Protein AF-A0A257Y7R6-F1 (afdb_monomer_lite)

Secondary structure (DSSP, 8-state):
--PPPP--------PPPHHHHHHHHHHHHHHHHHHHHHHHHHHHHHHHHHHHHHHHHHHHHHHHHHHHHSS--SSGGGGT---BTTEEEEEEEETTTEEEEEEEETTEEEEEETT-SSPEES-TTS-STT---PPP-----------SSS-B--TTSSS--B-EEEES-EEEES-STTS-EEEESSSEEEE-S---TTTTSS-------PPTT-SS-----

Sequence (221 aa):
MYRVRNINNLRTSKAFTVVELIIVVVVIAILAALVTVAYQGITEDTRDTSAKSTAEQISKKLEVYMTQNAGLPDDLSEVGFTDNGDTTYYYEKAGASYFCASVTVGDSSYHVTYDESQAQSGTCDGSGGGGGATLPPLVGEWLFNEGTGTTAADSSGNGYALSRIGGSNAVWVATGHSGAGFKPTASWYFERASFGGDILKTWTVTLWFKREGATTAQWSE

pLDDT: mean 81.75, std 12.41, range [43.22, 96.31]

Radius of gyration: 32.98 Å; chains: 1; bounding box: 49×34×136 Å

Foldseek 3Di:
DDDDDDDDDDPPDPDDDPVNVVVVVVVVVVVVVVCVVVVVVVVVVVQQVVQFVVQLVLLVLQLVVCQVPVFGDPDSVVSPDDDDPQKDKDKDDFFGQWIKIWMHGNLWIWIDTSPDPGIDTDAQVLPNPPGHNDGDPDLFDFQQAPQDDAKTDTRRPLRPIFDGKDDPDKHKACDDSNRIHIDGPGDIDTDDPDSDPPVVPDDDDDDWDDDPPPPDPDTPD

Structure (mmCIF, N/CA/C/O backbone):
data_AF-A0A257Y7R6-F1
#
_entry.id   AF-A0A257Y7R6-F1
#
loop_
_atom_site.group_PDB
_atom_site.id
_atom_site.type_symbol
_atom_site.label_atom_id
_atom_site.label_alt_id
_atom_site.label_comp_id
_atom_site.label_asym_id
_atom_site.label_entity_id
_atom_site.label_seq_id
_atom_site.pdbx_PDB_ins_code
_atom_site.Cartn_x
_atom_site.Cartn_y
_atom_site.Cartn_z
_atom_site.occupancy
_atom_site.B_iso_or_equiv
_atom_site.auth_seq_id
_atom_site.auth_comp_id
_atom_site.auth_asym_id
_atom_site.auth_atom_id
_atom_site.pdbx_PDB_model_num
ATOM 1 N N . MET A 1 1 ? -17.171 -11.243 105.618 1.00 44.38 1 MET A N 1
ATOM 2 C CA . MET A 1 1 ? -16.403 -11.677 104.430 1.00 44.38 1 MET A CA 1
ATOM 3 C C . MET A 1 1 ? -17.233 -11.324 103.196 1.00 44.38 1 MET A C 1
ATOM 5 O O . MET A 1 1 ? -18.238 -11.977 102.963 1.00 44.38 1 MET A O 1
ATOM 9 N N . TYR A 1 2 ? -16.915 -10.231 102.492 1.00 46.09 2 TYR A N 1
ATOM 10 C CA . TYR A 1 2 ? -17.672 -9.757 101.319 1.00 46.09 2 TYR A CA 1
ATOM 11 C C . TYR A 1 2 ? -16.819 -9.963 100.061 1.00 46.09 2 TYR A C 1
ATOM 13 O O . TYR A 1 2 ? -15.644 -9.602 100.041 1.00 46.09 2 TYR A O 1
ATOM 21 N N . ARG A 1 3 ? -17.384 -10.616 99.042 1.00 59.34 3 ARG A N 1
ATOM 22 C CA . ARG A 1 3 ? -16.680 -11.051 97.826 1.00 59.34 3 ARG A CA 1
ATOM 23 C C . ARG A 1 3 ? -16.724 -9.937 96.776 1.00 59.34 3 ARG A C 1
ATOM 25 O O . ARG A 1 3 ? -17.801 -9.597 96.296 1.00 59.34 3 ARG A O 1
ATOM 32 N N . VAL A 1 4 ? -15.564 -9.400 96.406 1.00 63.84 4 VAL A N 1
ATOM 33 C CA . VAL A 1 4 ? -15.413 -8.432 95.306 1.00 63.84 4 VAL A CA 1
ATOM 34 C C . VAL A 1 4 ? -15.612 -9.159 93.968 1.00 63.84 4 VAL A C 1
ATOM 36 O O . VAL A 1 4 ? -14.984 -10.190 93.725 1.00 63.84 4 VAL A O 1
ATOM 39 N N . ARG A 1 5 ? -16.498 -8.649 93.102 1.00 63.78 5 ARG A N 1
ATOM 40 C CA . ARG A 1 5 ? -16.642 -9.098 91.706 1.00 63.78 5 ARG A CA 1
ATOM 41 C C . ARG A 1 5 ? -15.931 -8.107 90.784 1.00 63.78 5 ARG A C 1
ATOM 43 O O . ARG A 1 5 ? -16.241 -6.922 90.796 1.00 63.78 5 ARG A O 1
ATOM 50 N N . ASN A 1 6 ? -14.987 -8.626 90.006 1.00 62.56 6 ASN A N 1
ATOM 51 C CA . ASN A 1 6 ? -14.217 -7.909 88.994 1.00 62.56 6 ASN A CA 1
ATOM 52 C C . ASN A 1 6 ? -15.099 -7.663 87.754 1.00 62.56 6 ASN A C 1
ATOM 54 O O . ASN A 1 6 ? -15.733 -8.605 87.274 1.00 62.56 6 ASN A O 1
ATOM 58 N N . ILE A 1 7 ? -15.165 -6.429 87.245 1.00 65.25 7 ILE A N 1
ATOM 59 C CA . ILE A 1 7 ? -15.962 -6.087 86.056 1.00 65.25 7 ILE A CA 1
ATOM 60 C C . ILE A 1 7 ? -15.015 -6.051 84.853 1.00 65.25 7 ILE A C 1
ATOM 62 O O . ILE A 1 7 ? -14.217 -5.130 84.702 1.00 65.25 7 ILE A O 1
ATOM 66 N N . ASN A 1 8 ? -15.074 -7.083 84.010 1.00 63.34 8 ASN A N 1
ATOM 67 C CA . ASN A 1 8 ? -14.269 -7.172 82.795 1.00 63.34 8 ASN A CA 1
ATOM 68 C C . ASN A 1 8 ? -14.802 -6.226 81.702 1.00 63.34 8 ASN A C 1
ATOM 70 O O . ASN A 1 8 ? -15.955 -6.328 81.295 1.00 63.34 8 ASN A O 1
ATOM 74 N N . ASN A 1 9 ? -13.914 -5.348 81.232 1.00 65.38 9 ASN A N 1
ATOM 75 C CA . ASN A 1 9 ? -13.784 -4.753 79.894 1.00 65.38 9 ASN A CA 1
ATOM 76 C C . ASN A 1 9 ? -15.024 -4.804 78.962 1.00 65.38 9 ASN A C 1
ATOM 78 O O . ASN A 1 9 ? -15.277 -5.805 78.286 1.00 65.38 9 ASN A O 1
ATOM 82 N N . LEU A 1 10 ? -15.747 -3.684 78.851 1.00 61.91 10 LEU A N 1
ATOM 83 C CA . LEU A 1 10 ? -16.817 -3.488 77.868 1.00 61.91 10 LEU A CA 1
ATOM 84 C C . LEU A 1 10 ? -16.209 -3.298 76.469 1.00 61.91 10 LEU A C 1
ATOM 86 O O . LEU A 1 10 ? -15.811 -2.197 76.091 1.00 61.91 10 LEU A O 1
ATOM 90 N N . ARG A 1 11 ? -16.131 -4.371 75.675 1.00 65.69 11 ARG A N 1
ATOM 91 C CA . ARG A 1 11 ? -15.821 -4.264 74.242 1.00 65.69 11 ARG A CA 1
ATOM 92 C C . ARG A 1 11 ? -16.974 -3.554 73.527 1.00 65.69 11 ARG A C 1
ATOM 94 O O . ARG A 1 11 ? -18.036 -4.141 73.336 1.00 65.69 11 ARG A O 1
ATOM 101 N N . THR A 1 12 ? -16.749 -2.312 73.100 1.00 64.88 12 THR A N 1
ATOM 102 C CA . THR A 1 12 ? -17.640 -1.603 72.172 1.00 64.88 12 THR A CA 1
ATOM 103 C C . THR A 1 12 ? -17.521 -2.236 70.786 1.00 64.88 12 THR A C 1
ATOM 105 O O . THR A 1 12 ? -16.588 -1.985 70.027 1.00 64.88 12 THR A O 1
ATOM 108 N N . SER A 1 13 ? -18.431 -3.157 70.481 1.00 66.06 13 SER A N 1
ATOM 109 C CA . SER A 1 13 ? -18.571 -3.692 69.129 1.00 66.06 13 SER A CA 1
ATOM 110 C C . SER A 1 13 ? -19.493 -2.741 68.379 1.00 66.06 13 SER A C 1
ATOM 112 O O . SER A 1 13 ? -20.695 -2.719 68.634 1.00 66.06 13 SER A O 1
ATOM 114 N N . LYS A 1 14 ? -18.927 -1.906 67.501 1.00 73.00 14 LYS A N 1
ATOM 115 C CA . LYS A 1 14 ? -19.718 -1.088 66.577 1.00 73.00 14 LYS A CA 1
ATOM 116 C C . LYS A 1 14 ? -20.426 -2.041 65.612 1.00 73.00 14 LYS A C 1
ATOM 118 O O . LYS A 1 14 ? -19.783 -2.640 64.756 1.00 73.00 14 LYS A O 1
ATOM 123 N N . ALA A 1 15 ? -21.725 -2.237 65.807 1.00 71.31 15 ALA A N 1
ATOM 124 C CA . ALA A 1 15 ? -22.562 -2.955 64.859 1.00 71.31 15 ALA A CA 1
ATOM 125 C C . ALA A 1 15 ? -22.824 -2.038 63.657 1.00 71.31 15 ALA A C 1
ATOM 127 O O . ALA A 1 15 ? -23.288 -0.913 63.841 1.00 71.31 15 ALA A O 1
ATOM 128 N N . PHE A 1 16 ? -22.499 -2.503 62.449 1.00 75.81 16 PHE A N 1
ATOM 129 C CA . PHE A 1 16 ? -22.856 -1.806 61.214 1.00 75.81 16 PHE A CA 1
ATOM 130 C C . PHE A 1 16 ? -24.376 -1.763 61.083 1.00 75.81 16 PHE A C 1
ATOM 132 O O . PHE A 1 16 ? -25.054 -2.777 61.276 1.00 75.81 16 PHE A O 1
ATOM 139 N N . THR A 1 17 ? -24.921 -0.587 60.778 1.00 89.94 17 THR A N 1
ATOM 140 C CA . THR A 1 17 ? -26.360 -0.461 60.563 1.00 89.94 17 THR A CA 1
ATOM 141 C C . THR A 1 17 ? -26.744 -1.129 59.245 1.00 89.94 17 THR A C 1
ATOM 143 O O . THR A 1 17 ? -26.006 -1.087 58.262 1.00 89.94 17 THR A O 1
ATOM 146 N N . VAL A 1 18 ? -27.934 -1.734 59.198 1.00 90.81 18 VAL A N 1
ATOM 147 C CA . VAL A 1 18 ? -28.486 -2.281 57.944 1.00 90.81 18 VAL A CA 1
ATOM 148 C C . VAL A 1 18 ? -28.557 -1.187 56.870 1.00 90.81 18 VAL A C 1
ATOM 150 O O . VAL A 1 18 ? -28.330 -1.456 55.697 1.00 90.81 18 VAL A O 1
ATOM 153 N N . VAL A 1 19 ? -28.796 0.061 57.281 1.00 92.31 19 VAL A N 1
ATOM 154 C CA . VAL A 1 19 ? -28.837 1.226 56.391 1.00 92.31 19 VAL A CA 1
ATOM 155 C C . VAL A 1 19 ? -27.472 1.513 55.757 1.00 92.31 19 VAL A C 1
ATOM 157 O O . VAL A 1 19 ? -27.416 1.753 54.554 1.00 92.31 19 VAL A O 1
ATOM 160 N N . GLU A 1 20 ? -26.371 1.432 56.512 1.00 91.06 20 GLU A N 1
ATOM 161 C CA . GLU A 1 20 ? -25.017 1.569 55.951 1.00 91.06 20 GLU A CA 1
ATOM 162 C C . GLU A 1 20 ? -24.701 0.474 54.939 1.00 91.06 20 GLU A C 1
ATOM 164 O O . GLU A 1 20 ? -24.116 0.754 53.897 1.00 91.06 20 GLU A O 1
ATOM 169 N N . LEU A 1 21 ? -25.116 -0.766 55.196 1.00 90.06 21 LEU A N 1
ATOM 170 C CA . LEU A 1 21 ? -24.887 -1.842 54.236 1.00 90.06 21 LEU A CA 1
ATOM 171 C C . LEU A 1 21 ? -25.725 -1.641 52.963 1.00 90.06 21 LEU A C 1
ATOM 173 O O . LEU A 1 21 ? -25.223 -1.829 51.856 1.00 90.06 21 LEU A O 1
ATOM 177 N N . ILE A 1 22 ? -26.985 -1.221 53.113 1.00 93.62 22 ILE A N 1
ATOM 178 C CA . ILE A 1 22 ? -27.895 -0.993 51.985 1.00 93.62 22 ILE A CA 1
ATOM 179 C C . ILE A 1 22 ? -27.402 0.156 51.104 1.00 93.62 22 ILE A C 1
ATOM 181 O O . ILE A 1 22 ? -27.398 0.022 49.881 1.00 93.62 22 ILE A O 1
ATOM 185 N N . ILE A 1 23 ? -26.946 1.267 51.687 1.00 94.19 23 ILE A N 1
ATOM 186 C CA . ILE A 1 23 ? -26.476 2.394 50.875 1.00 94.19 23 ILE A CA 1
ATOM 187 C C . ILE A 1 23 ? -25.213 2.021 50.090 1.00 94.19 23 ILE A C 1
ATOM 189 O O . ILE A 1 23 ? -25.082 2.401 48.931 1.00 94.19 23 ILE A O 1
ATOM 193 N N . VAL A 1 24 ? -24.325 1.207 50.671 1.00 94.88 24 VAL A N 1
ATOM 194 C CA . VAL A 1 24 ? -23.096 0.757 50.005 1.00 94.88 24 VAL A CA 1
ATOM 195 C C . VAL A 1 24 ? -23.410 -0.115 48.793 1.00 94.88 24 VAL A C 1
ATOM 197 O O . VAL A 1 24 ? -22.865 0.130 47.718 1.00 94.88 24 VAL A O 1
ATOM 200 N N . VAL A 1 25 ? -24.312 -1.093 48.919 1.00 94.88 25 VAL A N 1
ATOM 201 C CA . VAL A 1 25 ? -24.651 -1.959 47.775 1.00 94.88 25 VAL A CA 1
ATOM 202 C C . VAL A 1 25 ? -25.383 -1.194 46.672 1.00 94.88 25 VAL A C 1
ATOM 204 O O . VAL A 1 25 ? -25.136 -1.453 45.498 1.00 94.88 25 VAL A O 1
ATOM 207 N N . VAL A 1 26 ? -26.216 -0.208 47.025 1.00 96.31 26 VAL A N 1
ATOM 208 C CA . VAL A 1 26 ? -26.878 0.671 46.047 1.00 96.31 26 VAL A CA 1
ATOM 209 C C . VAL A 1 26 ? -25.855 1.533 45.308 1.00 96.31 26 VAL A C 1
ATOM 211 O O . VAL A 1 26 ? -25.906 1.632 44.084 1.00 96.31 26 VAL A O 1
ATOM 214 N N . VAL A 1 27 ? -24.891 2.117 46.024 1.00 96.12 27 VAL A N 1
ATOM 215 C CA . VAL A 1 27 ? -23.834 2.933 45.411 1.00 96.12 27 VAL A CA 1
ATOM 216 C C . VAL A 1 27 ? -22.956 2.090 44.483 1.00 96.12 27 VAL A C 1
ATOM 218 O O . VAL A 1 27 ? -22.699 2.509 43.357 1.00 96.12 27 VAL A O 1
ATOM 221 N N . ILE A 1 28 ? -22.547 0.885 44.899 1.00 96.12 28 ILE A N 1
ATOM 222 C CA . ILE A 1 28 ? -21.766 -0.026 44.044 1.00 96.12 28 ILE A CA 1
ATOM 223 C C . ILE A 1 28 ? -22.568 -0.423 42.796 1.00 96.12 28 ILE A C 1
ATOM 225 O O . ILE A 1 28 ? -22.007 -0.435 41.703 1.00 96.12 28 ILE A O 1
ATOM 229 N N . ALA A 1 29 ? -23.872 -0.690 42.928 1.00 95.75 29 ALA A N 1
ATOM 230 C CA . ALA A 1 29 ? -24.726 -1.045 41.795 1.00 95.75 29 ALA A CA 1
ATOM 231 C C . ALA A 1 29 ? -24.827 0.086 40.753 1.00 95.75 29 ALA A C 1
ATOM 233 O O . ALA A 1 29 ? -24.717 -0.172 39.555 1.00 95.75 29 ALA A O 1
ATOM 234 N N . ILE A 1 30 ? -24.981 1.341 41.194 1.00 95.62 30 ILE A N 1
ATOM 235 C CA . ILE A 1 30 ? -25.036 2.505 40.293 1.00 95.62 30 ILE A CA 1
ATOM 236 C C . ILE A 1 30 ? -23.679 2.734 39.616 1.00 95.62 30 ILE A C 1
ATOM 238 O O . ILE A 1 30 ? -23.623 2.942 38.404 1.00 95.62 30 ILE A O 1
ATOM 242 N N . LEU A 1 31 ? -22.579 2.666 40.375 1.00 95.81 31 LEU A N 1
ATOM 243 C CA . LEU A 1 31 ? -21.235 2.854 39.826 1.00 95.81 31 LEU A CA 1
ATOM 244 C C . LEU A 1 31 ? -20.881 1.771 38.800 1.00 95.81 31 LEU A C 1
ATOM 246 O O . LEU A 1 31 ? -20.345 2.098 37.745 1.00 95.81 31 LEU A O 1
ATOM 250 N N . ALA A 1 32 ? -21.224 0.507 39.064 1.00 92.38 32 ALA A N 1
ATOM 251 C CA . ALA A 1 32 ? -20.986 -0.588 38.126 1.00 92.38 32 ALA A CA 1
ATOM 252 C C . ALA A 1 32 ? -21.720 -0.370 36.792 1.00 92.38 32 ALA A C 1
ATOM 254 O O . ALA A 1 32 ? -21.115 -0.532 35.734 1.00 92.38 32 ALA A O 1
ATOM 255 N N . ALA A 1 33 ? -22.984 0.068 36.835 1.00 91.06 33 ALA A N 1
ATOM 256 C CA . ALA A 1 33 ? -23.767 0.344 35.631 1.00 91.06 33 ALA A CA 1
ATOM 257 C C . ALA A 1 33 ? -23.160 1.471 34.770 1.00 91.06 33 ALA A C 1
ATOM 259 O O . ALA A 1 33 ? -23.074 1.333 33.550 1.00 91.06 33 ALA A O 1
ATOM 260 N N . LEU A 1 34 ? -22.693 2.564 35.390 1.00 87.19 34 LEU A N 1
ATOM 261 C CA . LEU A 1 34 ? -22.040 3.670 34.674 1.00 87.19 34 LEU A CA 1
ATOM 262 C C . LEU A 1 34 ? -20.701 3.250 34.051 1.00 87.19 34 LEU A C 1
ATOM 264 O O . LEU A 1 34 ? -20.395 3.643 32.925 1.00 87.19 34 LEU A O 1
ATOM 268 N N . VAL A 1 35 ? -19.920 2.429 34.762 1.00 86.12 35 VAL A N 1
ATOM 269 C CA . VAL A 1 35 ? -18.639 1.910 34.261 1.00 86.12 35 VAL A CA 1
ATOM 270 C C . VAL A 1 35 ? -18.843 1.032 33.026 1.00 86.12 35 VAL A C 1
ATOM 272 O O . VAL A 1 35 ? -18.084 1.174 32.073 1.00 86.12 35 VAL A O 1
ATOM 275 N N . THR A 1 36 ? -19.869 0.174 32.988 1.00 80.12 36 THR A N 1
ATOM 276 C CA . THR A 1 36 ? -20.137 -0.679 31.815 1.00 80.12 36 THR A CA 1
ATOM 277 C C . THR A 1 36 ? -20.408 0.140 30.550 1.00 80.12 36 THR A C 1
ATOM 279 O O . THR A 1 36 ? -19.831 -0.163 29.509 1.00 80.12 36 THR A O 1
ATOM 282 N N . VAL A 1 37 ? -21.227 1.195 30.637 1.00 78.12 37 VAL A N 1
ATOM 283 C CA . VAL A 1 37 ? -21.555 2.049 29.478 1.00 78.12 37 VAL A CA 1
ATOM 284 C C . VAL A 1 37 ? -20.329 2.837 29.000 1.00 78.12 37 VAL A C 1
ATOM 286 O O . VAL A 1 37 ? -20.063 2.893 27.804 1.00 78.12 37 VAL A O 1
ATOM 289 N N . ALA A 1 38 ? -19.538 3.399 29.918 1.00 66.50 38 ALA A N 1
ATOM 290 C CA . ALA A 1 38 ? -18.317 4.124 29.557 1.00 66.50 38 ALA A CA 1
ATOM 291 C C . ALA A 1 38 ? -17.240 3.207 28.942 1.00 66.50 38 ALA A C 1
ATOM 293 O O . ALA A 1 38 ? -16.519 3.619 28.036 1.00 66.50 38 ALA A O 1
ATOM 294 N N . TYR A 1 39 ? -17.138 1.957 29.405 1.00 64.50 39 TYR A N 1
ATOM 295 C CA . TYR A 1 39 ? -16.156 0.993 28.903 1.00 64.50 39 TYR A CA 1
ATOM 296 C C . TYR A 1 39 ? -16.460 0.526 27.471 1.00 64.50 39 TYR A C 1
ATOM 298 O O . TYR A 1 39 ? -15.529 0.318 26.694 1.00 64.50 39 TYR A O 1
ATOM 306 N N . GLN A 1 40 ? -17.745 0.410 27.105 1.00 61.38 40 GLN A N 1
ATOM 307 C CA . GLN A 1 40 ? -18.171 0.085 25.737 1.00 61.38 40 GLN A CA 1
ATOM 308 C C . GLN A 1 40 ? -17.763 1.180 24.735 1.00 61.38 40 GLN A C 1
ATOM 310 O O . GLN A 1 40 ? -17.187 0.853 23.706 1.00 61.38 40 GLN A O 1
ATOM 315 N N . GLY A 1 41 ? -17.945 2.466 25.064 1.00 63.81 41 GLY A N 1
ATOM 316 C CA . GLY A 1 41 ? -17.542 3.564 24.168 1.00 63.81 41 GLY A CA 1
ATOM 317 C C . GLY A 1 41 ? -16.021 3.708 23.999 1.00 63.81 41 GLY A C 1
ATOM 318 O O . GLY A 1 41 ? -15.528 3.863 22.889 1.00 63.81 41 GLY A O 1
ATOM 319 N N . ILE A 1 42 ? -15.245 3.579 25.083 1.00 64.31 42 ILE A N 1
ATOM 320 C CA . ILE A 1 42 ? -13.773 3.711 25.021 1.00 64.31 42 ILE A CA 1
ATOM 321 C C . ILE A 1 42 ? -13.130 2.582 24.197 1.00 64.31 42 ILE A C 1
ATOM 323 O O . ILE A 1 42 ? -12.101 2.787 23.549 1.00 64.31 42 ILE A O 1
ATOM 327 N N . THR A 1 43 ? -13.703 1.376 24.229 1.00 66.25 43 THR A N 1
ATOM 328 C CA . THR A 1 43 ? -13.163 0.240 23.468 1.00 66.25 43 THR A CA 1
ATOM 329 C C . THR A 1 43 ? -13.421 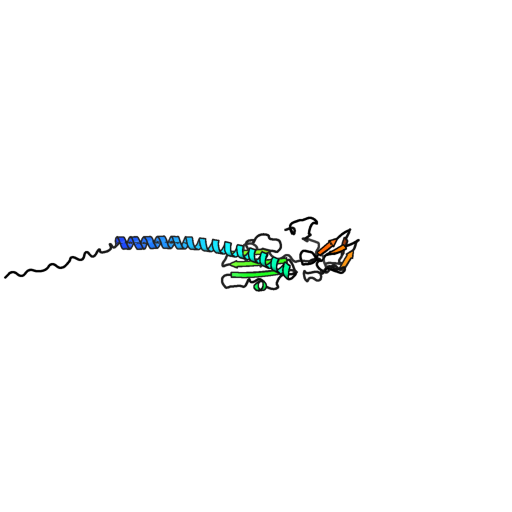0.365 21.968 1.00 66.25 43 THR A C 1
ATOM 331 O O . THR A 1 43 ? -12.557 -0.041 21.195 1.00 66.25 43 THR A O 1
ATOM 334 N N . GLU A 1 44 ? -14.532 0.978 21.558 1.00 68.94 44 GLU A N 1
ATOM 335 C CA . GLU A 1 44 ? -14.845 1.283 20.154 1.00 68.94 44 GLU A CA 1
ATOM 336 C C . GLU A 1 44 ? -13.872 2.329 19.577 1.00 68.94 44 GLU A C 1
ATOM 338 O O . GLU A 1 44 ? -13.167 2.037 18.611 1.00 68.94 44 GLU A O 1
ATOM 343 N N . ASP A 1 45 ? -13.676 3.461 20.265 1.00 79.44 45 ASP A N 1
ATOM 344 C CA . ASP A 1 45 ? -12.723 4.511 19.854 1.00 79.44 45 ASP A CA 1
ATOM 345 C C . ASP A 1 45 ? -11.273 3.993 19.742 1.00 79.44 45 ASP A C 1
ATOM 347 O O . ASP A 1 45 ? -10.488 4.406 18.876 1.00 79.44 45 ASP A O 1
ATOM 351 N N . THR A 1 46 ? -10.895 3.071 20.634 1.00 82.06 46 THR A N 1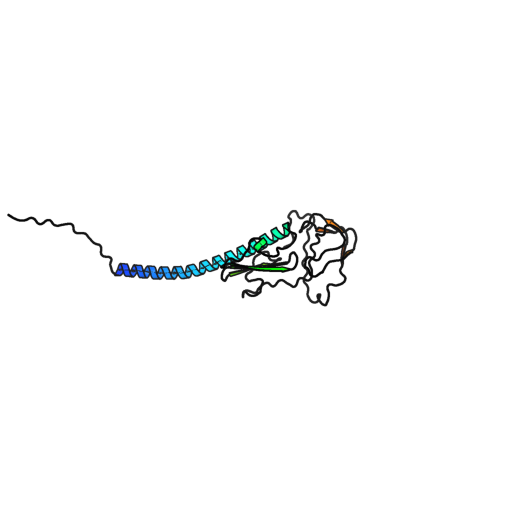
ATOM 352 C CA . THR A 1 46 ? -9.555 2.467 20.636 1.00 82.06 46 THR A CA 1
ATOM 353 C C . THR A 1 46 ? -9.370 1.526 19.445 1.00 82.06 46 THR A C 1
ATOM 355 O O . THR A 1 46 ? -8.294 1.514 18.845 1.00 82.06 46 THR A O 1
ATOM 358 N N . ARG A 1 47 ? -10.401 0.751 19.081 1.00 89.50 47 ARG A N 1
ATOM 359 C CA . ARG A 1 47 ? -10.371 -0.153 17.921 1.00 89.50 47 ARG A CA 1
ATOM 360 C C . ARG A 1 47 ? -10.307 0.619 16.612 1.00 89.50 47 ARG A C 1
ATOM 362 O O . ARG A 1 47 ? -9.464 0.286 15.785 1.00 89.50 47 ARG A O 1
ATOM 369 N N . ASP A 1 48 ? -11.086 1.689 16.477 1.00 90.94 48 ASP A N 1
ATOM 370 C CA . ASP A 1 48 ? -11.041 2.574 15.308 1.00 90.94 48 ASP A CA 1
ATOM 371 C C . ASP A 1 48 ? -9.657 3.200 15.129 1.00 90.94 48 ASP A C 1
ATOM 373 O O . ASP A 1 48 ? -9.050 3.113 14.060 1.00 90.94 48 ASP A O 1
ATOM 377 N N . THR A 1 49 ? -9.106 3.773 16.204 1.00 91.56 49 THR A N 1
ATOM 378 C CA . THR A 1 49 ? -7.760 4.364 16.179 1.00 91.56 49 THR A CA 1
ATOM 379 C C . THR A 1 49 ? -6.699 3.313 15.846 1.00 91.56 49 THR A C 1
ATOM 381 O O . THR A 1 49 ? -5.781 3.574 15.062 1.00 91.56 49 THR A O 1
ATOM 384 N N . SER A 1 50 ? -6.827 2.108 16.411 1.00 92.56 50 SER A N 1
ATOM 385 C CA . SER A 1 50 ? -5.927 0.991 16.132 1.00 92.56 50 SER A CA 1
ATOM 386 C C . SER A 1 50 ? -5.991 0.592 14.659 1.00 92.56 50 SER A C 1
ATOM 388 O O . SER A 1 50 ? -4.964 0.641 13.989 1.00 92.56 50 SER A O 1
ATOM 390 N N . ALA A 1 51 ? -7.177 0.265 14.138 1.00 93.75 51 ALA A N 1
ATOM 391 C CA . ALA A 1 51 ? -7.373 -0.167 12.757 1.00 93.75 51 ALA A CA 1
ATOM 392 C C . ALA A 1 51 ? -6.875 0.890 11.761 1.00 93.75 51 ALA A C 1
ATOM 394 O O . ALA A 1 51 ? -6.074 0.576 10.881 1.00 93.75 51 ALA A O 1
ATOM 395 N N . LYS A 1 52 ? -7.237 2.163 11.965 1.00 94.31 52 LYS A N 1
ATOM 396 C CA . LYS A 1 52 ? -6.765 3.269 11.126 1.00 94.31 52 LYS A CA 1
ATOM 397 C C . LYS A 1 52 ? -5.238 3.383 11.122 1.00 94.31 52 LYS A C 1
ATOM 399 O O . LYS A 1 52 ? -4.616 3.415 10.063 1.00 94.31 52 LYS A O 1
ATOM 404 N N . SER A 1 53 ? -4.617 3.410 12.303 1.00 95.31 53 SER A N 1
ATOM 405 C CA . SER A 1 53 ? -3.158 3.536 12.405 1.00 95.31 53 SER A CA 1
ATOM 406 C C . SER A 1 53 ? -2.421 2.318 11.841 1.00 95.31 53 SER A C 1
ATOM 408 O O . SER A 1 53 ? -1.308 2.452 11.333 1.00 95.31 53 SER A O 1
ATOM 410 N N . THR A 1 54 ? -3.011 1.122 11.919 1.00 95.50 54 THR A N 1
ATOM 411 C CA . THR A 1 54 ? -2.463 -0.089 11.305 1.00 95.50 54 THR A CA 1
ATOM 412 C C . THR A 1 54 ? -2.563 -0.027 9.783 1.00 95.50 54 THR A C 1
ATOM 414 O O . THR A 1 54 ? -1.569 -0.317 9.126 1.00 95.50 54 THR A O 1
ATOM 417 N N . ALA A 1 55 ? -3.686 0.421 9.215 1.00 95.06 55 ALA A N 1
ATOM 418 C CA . ALA A 1 55 ? -3.829 0.609 7.769 1.00 95.06 55 ALA A CA 1
ATOM 419 C C . ALA A 1 55 ? -2.760 1.571 7.207 1.00 95.06 55 ALA A C 1
ATOM 421 O O . ALA A 1 55 ? -2.064 1.250 6.245 1.00 95.06 55 ALA A O 1
ATOM 422 N N . GLU A 1 56 ? -2.519 2.701 7.877 1.00 94.88 56 GLU A N 1
ATOM 423 C CA . GLU A 1 56 ? -1.452 3.643 7.497 1.00 94.88 56 GLU A CA 1
ATOM 424 C C . GLU A 1 56 ? -0.040 3.040 7.622 1.00 94.88 56 GLU A C 1
ATOM 426 O O . GLU A 1 56 ? 0.868 3.384 6.861 1.00 94.88 56 GLU A O 1
ATOM 431 N N . GLN A 1 57 ? 0.177 2.140 8.586 1.00 95.12 57 GLN A N 1
ATOM 432 C CA . GLN A 1 57 ? 1.439 1.407 8.710 1.00 95.12 57 GLN A CA 1
ATOM 433 C C . GLN A 1 57 ? 1.629 0.397 7.578 1.00 95.12 57 GLN A C 1
ATOM 435 O O . GLN A 1 57 ? 2.765 0.226 7.132 1.00 95.12 57 GLN A O 1
ATOM 440 N N . ILE A 1 58 ? 0.552 -0.243 7.108 1.00 95.19 58 ILE A N 1
ATOM 441 C CA . ILE A 1 58 ? 0.598 -1.139 5.948 1.00 95.19 58 ILE A CA 1
ATOM 442 C C . ILE A 1 58 ? 1.077 -0.362 4.723 1.00 95.19 58 ILE A C 1
ATOM 444 O O . ILE A 1 58 ? 2.068 -0.771 4.125 1.00 95.19 58 ILE A O 1
ATOM 448 N N . SER A 1 59 ? 0.468 0.790 4.413 1.00 92.62 59 SER A N 1
ATOM 449 C CA . SER A 1 59 ? 0.878 1.625 3.270 1.00 92.62 59 SER A CA 1
ATOM 450 C C . SER A 1 59 ? 2.381 1.956 3.308 1.00 92.62 59 SER A C 1
ATOM 452 O O . SER A 1 59 ? 3.128 1.589 2.402 1.00 92.62 59 SER A O 1
ATOM 454 N N . LYS A 1 60 ? 2.886 2.478 4.435 1.00 92.19 60 LYS A N 1
ATOM 455 C CA . LYS A 1 60 ? 4.323 2.786 4.606 1.00 92.19 60 LYS A CA 1
ATOM 456 C C . LYS A 1 60 ? 5.226 1.563 4.446 1.00 92.19 60 LYS A C 1
ATOM 458 O O . LYS A 1 60 ? 6.334 1.654 3.922 1.00 92.19 60 LYS A O 1
ATOM 463 N N . LYS A 1 61 ? 4.799 0.406 4.955 1.00 93.50 61 LYS A N 1
ATOM 464 C CA . LYS A 1 61 ? 5.558 -0.845 4.840 1.00 93.50 61 LYS A CA 1
ATOM 465 C C . LYS A 1 61 ? 5.610 -1.339 3.397 1.00 93.50 61 LYS A C 1
ATOM 467 O O . LYS A 1 61 ? 6.669 -1.802 2.973 1.00 93.50 61 LYS A O 1
ATOM 472 N N . LEU A 1 62 ? 4.513 -1.203 2.656 1.00 92.50 62 LEU A N 1
ATOM 473 C CA . LEU A 1 62 ? 4.448 -1.523 1.234 1.00 92.50 62 LEU A CA 1
ATOM 474 C C . LEU A 1 62 ? 5.336 -0.582 0.412 1.00 92.50 62 LEU A C 1
ATOM 476 O O . LEU A 1 62 ? 6.140 -1.072 -0.375 1.00 92.50 62 LEU A O 1
ATOM 480 N N . GLU A 1 63 ? 5.314 0.729 0.665 1.00 87.94 63 GLU A N 1
ATOM 481 C CA . GLU A 1 63 ? 6.213 1.698 0.010 1.00 87.94 63 GLU A CA 1
ATOM 482 C C . GLU A 1 63 ? 7.699 1.357 0.218 1.00 87.94 63 GLU A C 1
ATOM 484 O O . GLU A 1 63 ? 8.515 1.370 -0.713 1.00 87.94 63 GLU A O 1
ATOM 489 N N . VAL A 1 64 ? 8.065 1.008 1.457 1.00 89.50 64 VAL A N 1
ATOM 490 C CA . VAL A 1 64 ? 9.432 0.590 1.793 1.00 89.50 64 VAL A CA 1
ATOM 491 C C . VAL A 1 64 ? 9.800 -0.700 1.062 1.00 89.50 64 VAL A C 1
ATOM 493 O O . VAL A 1 64 ? 10.916 -0.807 0.549 1.00 89.50 64 VAL A O 1
ATOM 496 N N . TYR A 1 65 ? 8.882 -1.666 0.985 1.00 90.25 65 TYR A N 1
ATOM 497 C CA . TYR A 1 65 ? 9.106 -2.916 0.262 1.00 90.25 65 TYR A CA 1
ATOM 498 C C . TYR A 1 65 ? 9.273 -2.670 -1.244 1.00 90.25 65 TYR A C 1
ATOM 500 O O . TYR A 1 65 ? 10.221 -3.184 -1.838 1.00 90.25 65 TYR A O 1
ATOM 508 N N . MET A 1 66 ? 8.434 -1.825 -1.849 1.00 85.75 66 MET A N 1
ATOM 509 C CA . MET A 1 66 ? 8.517 -1.462 -3.269 1.00 85.75 66 MET A CA 1
ATOM 510 C C . MET A 1 66 ? 9.848 -0.801 -3.620 1.00 85.75 66 MET A C 1
ATOM 512 O O . MET A 1 66 ? 10.438 -1.099 -4.659 1.00 85.75 66 MET A O 1
ATOM 516 N N . THR A 1 67 ? 10.369 0.036 -2.721 1.00 82.31 67 THR A N 1
ATOM 517 C CA . THR A 1 67 ? 11.687 0.665 -2.884 1.00 82.31 67 THR A CA 1
ATOM 518 C C . THR A 1 67 ? 12.822 -0.366 -2.894 1.00 82.31 67 THR A C 1
ATOM 520 O O . THR A 1 67 ? 13.843 -0.157 -3.549 1.00 82.31 67 THR A O 1
ATOM 523 N N . GLN A 1 68 ? 12.667 -1.481 -2.175 1.00 84.81 68 GLN A N 1
ATOM 524 C CA . GLN A 1 68 ? 13.707 -2.505 -2.031 1.00 84.81 68 GLN A CA 1
ATOM 525 C C . GLN A 1 68 ? 13.617 -3.615 -3.084 1.00 84.81 68 GLN A C 1
ATOM 527 O O . GLN A 1 68 ? 14.653 -4.105 -3.528 1.00 84.81 68 GLN A O 1
ATOM 532 N N . ASN A 1 69 ? 12.405 -3.996 -3.493 1.00 84.19 69 ASN A N 1
ATOM 533 C CA . ASN A 1 69 ? 12.154 -5.179 -4.323 1.00 84.19 69 ASN A CA 1
ATOM 534 C C . ASN A 1 69 ? 11.597 -4.854 -5.720 1.00 84.19 69 ASN A C 1
ATOM 536 O O . ASN A 1 69 ? 11.354 -5.771 -6.498 1.00 84.19 69 ASN A O 1
ATOM 540 N N . ALA A 1 70 ? 11.414 -3.570 -6.058 1.00 80.44 70 ALA A N 1
ATOM 541 C CA . ALA A 1 70 ? 10.852 -3.112 -7.335 1.00 80.44 70 ALA A CA 1
ATOM 542 C C . ALA A 1 70 ? 9.469 -3.719 -7.665 1.00 80.44 70 ALA A C 1
ATOM 544 O O . ALA A 1 70 ? 9.138 -3.937 -8.830 1.00 80.44 70 ALA A O 1
ATOM 545 N N . GLY A 1 71 ? 8.663 -3.972 -6.634 1.00 85.88 71 GLY A N 1
ATOM 546 C CA . GLY A 1 71 ? 7.311 -4.510 -6.740 1.00 85.88 71 GLY A CA 1
ATOM 547 C C . GLY A 1 71 ? 6.671 -4.691 -5.368 1.00 85.88 71 GLY A C 1
ATOM 548 O O . GLY A 1 71 ? 7.304 -4.446 -4.342 1.00 85.88 71 GLY A O 1
ATOM 549 N N . LEU A 1 72 ? 5.412 -5.109 -5.364 1.00 91.19 72 LEU A N 1
ATOM 550 C CA . LEU A 1 72 ? 4.639 -5.395 -4.160 1.00 91.19 72 LEU A CA 1
ATOM 551 C C . LEU A 1 72 ? 4.850 -6.840 -3.676 1.00 91.19 72 LEU A C 1
ATOM 553 O O . LEU A 1 72 ? 5.040 -7.725 -4.520 1.00 91.19 72 LEU A O 1
ATOM 557 N N . PRO A 1 73 ? 4.770 -7.097 -2.355 1.00 94.44 73 PRO A N 1
ATOM 558 C CA . PRO A 1 73 ? 4.828 -8.457 -1.824 1.00 94.44 73 PRO A CA 1
ATOM 559 C C . PRO A 1 73 ? 3.684 -9.312 -2.386 1.00 94.44 73 PRO A C 1
ATOM 561 O O . PRO A 1 73 ? 2.669 -8.790 -2.857 1.00 94.44 73 PRO A O 1
ATOM 564 N N . ASP A 1 74 ? 3.845 -10.633 -2.378 1.00 92.69 74 ASP A N 1
ATOM 565 C CA . ASP A 1 74 ? 2.754 -11.542 -2.738 1.00 92.69 74 ASP A CA 1
ATOM 566 C C . ASP A 1 74 ? 1.744 -11.653 -1.592 1.00 92.69 74 ASP A C 1
ATOM 568 O O . ASP A 1 74 ? 0.548 -11.800 -1.844 1.00 92.69 74 ASP A O 1
ATOM 572 N N . ASP A 1 75 ? 2.214 -11.510 -0.349 1.00 92.75 75 ASP A N 1
ATOM 573 C CA . ASP A 1 75 ? 1.393 -11.577 0.856 1.00 92.75 75 ASP A CA 1
ATOM 574 C C . ASP A 1 75 ? 1.812 -10.536 1.913 1.00 92.75 75 ASP A C 1
ATOM 576 O O . ASP A 1 75 ? 2.994 -10.224 2.086 1.00 92.75 75 ASP A O 1
ATOM 580 N N . LEU A 1 76 ? 0.848 -10.008 2.678 1.00 94.44 76 LEU A N 1
ATOM 581 C CA . LEU A 1 76 ? 1.124 -9.020 3.731 1.00 94.44 76 LEU A CA 1
ATOM 582 C C . LEU A 1 76 ? 1.972 -9.570 4.893 1.00 94.44 76 LEU A C 1
ATOM 584 O O . LEU A 1 76 ? 2.593 -8.788 5.624 1.00 94.44 76 LEU A O 1
ATOM 588 N N . SER A 1 77 ? 2.075 -10.889 5.050 1.00 94.50 77 SER A N 1
ATOM 589 C CA . SER A 1 77 ? 2.974 -11.508 6.028 1.00 94.50 77 SER A CA 1
ATOM 590 C C . SER A 1 77 ? 4.448 -11.226 5.735 1.00 94.50 77 SER A C 1
ATOM 592 O O . SER A 1 77 ? 5.234 -11.105 6.676 1.00 94.50 77 SER A O 1
ATOM 594 N N . GLU A 1 78 ? 4.828 -11.002 4.471 1.00 94.00 78 GLU A N 1
ATOM 595 C CA . GLU A 1 78 ? 6.198 -10.622 4.090 1.00 94.00 78 GLU A CA 1
ATOM 596 C C . GLU A 1 78 ? 6.614 -9.265 4.669 1.00 94.00 78 GLU A C 1
ATOM 598 O O . GLU A 1 78 ? 7.791 -9.020 4.940 1.00 94.00 78 GLU A O 1
ATOM 603 N N . VAL A 1 79 ? 5.639 -8.383 4.893 1.00 94.50 79 VAL A N 1
ATOM 604 C CA . VAL A 1 79 ? 5.839 -7.063 5.503 1.00 94.50 79 VAL A CA 1
ATOM 605 C C . VAL A 1 79 ? 5.420 -7.014 6.978 1.00 94.50 79 VAL A C 1
ATOM 607 O O . VAL A 1 79 ? 5.523 -5.961 7.617 1.00 94.50 79 VAL A O 1
ATOM 610 N N . GLY A 1 80 ? 5.069 -8.171 7.550 1.00 94.19 80 GLY A N 1
ATOM 611 C CA . GLY A 1 80 ? 4.872 -8.376 8.984 1.00 94.19 80 GLY A CA 1
ATOM 612 C C . GLY A 1 80 ? 3.437 -8.222 9.480 1.00 94.19 80 GLY A C 1
ATOM 613 O O . GLY A 1 80 ? 3.251 -8.032 10.682 1.00 94.19 80 GLY A O 1
ATOM 614 N N . PHE A 1 81 ? 2.437 -8.296 8.599 1.00 94.75 81 PHE A N 1
ATOM 615 C CA . PHE A 1 81 ? 1.029 -8.299 8.995 1.00 94.75 81 PHE A CA 1
ATOM 616 C C . PHE A 1 81 ? 0.431 -9.685 8.780 1.00 94.75 81 PHE A C 1
ATOM 618 O O . PHE A 1 81 ? 0.520 -10.267 7.704 1.00 94.75 81 PHE A O 1
ATOM 625 N N . THR A 1 82 ? -0.143 -10.249 9.833 1.00 94.56 82 THR A N 1
ATOM 626 C CA . THR A 1 82 ? -0.744 -11.582 9.805 1.00 94.56 82 THR A CA 1
ATOM 627 C C . THR A 1 82 ? -1.922 -11.592 10.751 1.00 94.56 82 THR A C 1
ATOM 629 O O . THR A 1 82 ? -1.858 -10.982 11.821 1.00 94.56 82 THR A O 1
ATOM 632 N N . ASP A 1 83 ? -2.980 -12.291 10.356 1.00 94.00 83 ASP A N 1
ATOM 633 C CA . ASP A 1 83 ? -4.182 -12.424 11.163 1.00 94.00 83 ASP A CA 1
ATOM 634 C C . ASP A 1 83 ? -3.860 -12.947 12.560 1.00 94.00 83 ASP A C 1
ATOM 636 O O . ASP A 1 83 ? -3.073 -13.879 12.751 1.00 94.00 83 ASP A O 1
ATOM 640 N N . ASN A 1 84 ? -4.513 -12.357 13.552 1.00 89.06 84 ASN A N 1
ATOM 641 C CA . ASN A 1 84 ? -4.384 -12.774 14.936 1.00 89.06 84 ASN A CA 1
ATOM 642 C C . ASN A 1 84 ? -5.728 -12.648 15.646 1.00 89.06 84 ASN A C 1
ATOM 644 O O . ASN A 1 84 ? -5.889 -11.761 16.478 1.00 89.06 84 ASN A O 1
ATOM 648 N N . GLY A 1 85 ? -6.676 -13.524 15.289 1.00 85.94 85 GLY A N 1
ATOM 649 C CA . GLY A 1 85 ? -7.974 -13.734 15.948 1.00 85.94 85 GLY A CA 1
ATOM 650 C C . GLY A 1 85 ? -8.903 -12.515 15.978 1.00 85.94 85 GLY A C 1
ATOM 651 O O . GLY A 1 85 ? -9.953 -12.523 15.348 1.00 85.94 85 GLY A O 1
ATOM 652 N N . ASP A 1 86 ? -8.495 -11.486 16.712 1.00 86.69 86 ASP A N 1
ATOM 653 C CA . ASP A 1 86 ? -9.150 -10.190 16.877 1.00 86.69 86 ASP A CA 1
ATOM 654 C C . ASP A 1 86 ? -8.853 -9.212 15.727 1.00 86.69 86 ASP A C 1
ATOM 656 O O . ASP A 1 86 ? -9.633 -8.284 15.497 1.00 86.69 86 ASP A O 1
ATOM 660 N N . THR A 1 87 ? -7.741 -9.419 15.012 1.00 92.31 87 THR A N 1
ATOM 661 C CA . THR A 1 87 ? -7.335 -8.604 13.860 1.00 92.31 87 THR A CA 1
ATOM 662 C C . THR A 1 87 ? -7.223 -9.467 12.614 1.00 92.31 87 THR A C 1
ATOM 664 O O . THR A 1 87 ? -6.519 -10.478 12.633 1.00 92.31 87 THR A O 1
ATOM 667 N N . THR A 1 88 ? -7.873 -9.042 11.533 1.00 93.69 88 THR A N 1
ATOM 668 C CA . THR A 1 88 ? -7.782 -9.680 10.214 1.00 93.69 88 THR A CA 1
ATOM 669 C C . THR A 1 88 ? -7.301 -8.692 9.165 1.00 93.69 88 THR A C 1
ATOM 671 O O . THR A 1 88 ? -7.578 -7.493 9.254 1.00 93.69 88 THR A O 1
ATOM 674 N N . TYR A 1 89 ? -6.571 -9.197 8.180 1.00 93.75 89 TYR A N 1
ATOM 675 C CA . TYR A 1 89 ? -6.021 -8.435 7.075 1.00 93.75 89 TYR A CA 1
ATOM 676 C C . TYR A 1 89 ? -6.560 -8.979 5.758 1.00 93.75 89 TYR A C 1
ATOM 678 O O . TYR A 1 89 ? -6.704 -10.182 5.563 1.00 93.75 89 TYR A O 1
ATOM 686 N N . TYR A 1 90 ? -6.824 -8.076 4.827 1.00 92.69 90 TYR A N 1
ATOM 687 C CA . TYR A 1 90 ? -7.118 -8.416 3.447 1.00 92.69 90 TYR A CA 1
ATOM 688 C C . TYR A 1 90 ? -6.165 -7.646 2.549 1.00 92.69 90 TYR A C 1
ATOM 690 O O . TYR A 1 90 ? -5.822 -6.494 2.825 1.00 92.69 90 TYR A O 1
ATOM 698 N N . TYR A 1 91 ? -5.736 -8.301 1.479 1.00 92.56 91 TYR A N 1
ATOM 699 C CA . TYR A 1 91 ? -4.791 -7.744 0.538 1.00 92.56 91 TYR A CA 1
ATOM 700 C C . TYR A 1 91 ? -5.116 -8.184 -0.874 1.00 92.56 91 TYR A C 1
ATOM 702 O O . TYR A 1 91 ? -5.268 -9.371 -1.154 1.00 92.56 91 TYR A O 1
ATOM 710 N N . GLU A 1 92 ? -5.155 -7.211 -1.767 1.00 91.31 92 GLU A N 1
ATOM 711 C CA . GLU A 1 92 ? -5.192 -7.433 -3.196 1.00 91.31 92 GLU A CA 1
ATOM 712 C C . GLU A 1 92 ? -4.184 -6.520 -3.880 1.00 91.31 92 GLU A C 1
ATOM 714 O O . GLU A 1 92 ? -3.934 -5.390 -3.452 1.00 91.31 92 GLU A O 1
ATOM 719 N N . LYS A 1 93 ? -3.595 -7.024 -4.961 1.00 89.88 93 LYS A N 1
ATOM 720 C CA . LYS A 1 93 ? -2.672 -6.270 -5.798 1.00 89.88 93 LYS A CA 1
ATOM 721 C C . LYS A 1 93 ? -2.957 -6.485 -7.272 1.00 89.88 93 LYS A C 1
ATOM 723 O O . LYS A 1 93 ? -3.407 -7.552 -7.689 1.00 89.88 93 LYS A O 1
ATOM 728 N N . ALA A 1 94 ? -2.633 -5.470 -8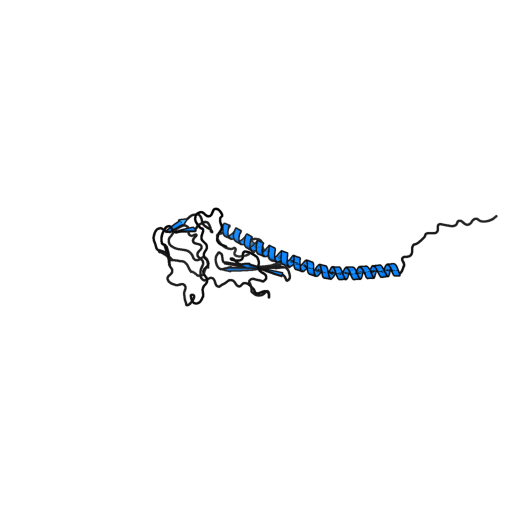.057 1.00 87.94 94 ALA A N 1
ATOM 729 C CA . ALA A 1 94 ? -2.600 -5.511 -9.502 1.00 87.94 94 ALA A CA 1
ATOM 730 C C . ALA A 1 94 ? -1.266 -4.923 -9.975 1.00 87.94 94 ALA A C 1
ATOM 732 O O . ALA A 1 94 ? -0.893 -3.797 -9.654 1.00 87.94 94 ALA A O 1
ATOM 733 N N . GLY A 1 95 ? -0.521 -5.709 -10.742 1.00 87.12 95 GLY A N 1
ATOM 734 C CA . GLY A 1 95 ? 0.821 -5.328 -11.155 1.00 87.12 95 GLY A CA 1
ATOM 735 C C . GLY A 1 95 ? 1.793 -5.081 -10.003 1.00 87.12 95 GLY A C 1
ATOM 736 O O . GLY A 1 95 ? 1.763 -5.766 -8.979 1.00 87.12 95 GLY A O 1
ATOM 737 N N . ALA A 1 96 ? 2.692 -4.124 -10.206 1.00 87.00 96 ALA A N 1
ATOM 738 C CA . ALA A 1 96 ? 3.794 -3.801 -9.317 1.00 87.00 96 ALA A CA 1
ATOM 739 C C . ALA A 1 96 ? 3.517 -2.630 -8.368 1.00 87.00 96 ALA A C 1
ATOM 741 O O . ALA A 1 96 ? 4.222 -2.550 -7.365 1.00 87.00 96 ALA A O 1
ATOM 742 N N . SER A 1 97 ? 2.537 -1.758 -8.646 1.00 85.75 97 SER A N 1
ATOM 743 C CA . SER A 1 97 ? 2.247 -0.591 -7.787 1.00 85.75 97 SER A CA 1
ATOM 744 C C . SER A 1 97 ? 0.801 -0.468 -7.315 1.00 85.75 97 SER A C 1
ATOM 746 O O . SER A 1 97 ? 0.560 0.270 -6.365 1.00 85.75 97 SER A O 1
ATOM 748 N N . TYR A 1 98 ? -0.165 -1.158 -7.930 1.00 87.88 98 TYR A N 1
ATOM 749 C CA . TYR A 1 98 ? -1.565 -1.033 -7.522 1.00 87.88 98 TYR A CA 1
ATOM 750 C C . TYR A 1 98 ? -1.874 -2.057 -6.441 1.00 87.88 98 TYR A C 1
ATOM 752 O O . TYR A 1 98 ? -1.688 -3.259 -6.630 1.00 87.88 98 TYR A O 1
ATOM 760 N N . PHE A 1 99 ? -2.377 -1.587 -5.310 1.00 90.56 99 PHE A N 1
ATOM 761 C CA . PHE A 1 99 ? -2.833 -2.442 -4.230 1.00 90.56 99 PHE A CA 1
ATOM 762 C C . PHE A 1 99 ? -4.038 -1.839 -3.526 1.00 90.56 99 PHE A C 1
ATOM 764 O O . PHE A 1 99 ? -4.259 -0.627 -3.570 1.00 90.56 99 PHE A O 1
ATOM 771 N N . CYS A 1 100 ? -4.786 -2.706 -2.862 1.00 92.50 100 CYS A N 1
ATOM 772 C CA . CYS A 1 100 ? -5.671 -2.333 -1.783 1.00 92.50 100 CYS A CA 1
ATOM 773 C C . CYS A 1 100 ? -5.383 -3.273 -0.615 1.00 92.50 100 CYS A C 1
ATOM 775 O O . CYS A 1 100 ? -5.352 -4.496 -0.768 1.00 92.50 100 CYS A O 1
ATOM 777 N N . ALA A 1 101 ? -5.128 -2.698 0.554 1.00 93.56 101 ALA A N 1
ATOM 778 C CA . ALA A 1 101 ? -4.959 -3.444 1.788 1.00 93.56 101 ALA A CA 1
ATOM 779 C C . ALA A 1 101 ? -5.949 -2.935 2.828 1.00 93.56 101 ALA A C 1
ATOM 781 O O . ALA A 1 101 ? -6.084 -1.727 3.012 1.00 93.56 101 ALA A O 1
ATOM 782 N N . SER A 1 102 ? -6.606 -3.840 3.545 1.00 93.69 102 SER A N 1
ATOM 783 C CA . SER A 1 102 ? -7.489 -3.475 4.648 1.00 93.69 102 SER A CA 1
ATOM 784 C C . SER A 1 102 ? -7.198 -4.272 5.902 1.00 93.69 102 SER A C 1
ATOM 786 O O . SER A 1 102 ? -6.750 -5.415 5.842 1.00 93.69 102 SER A O 1
ATOM 788 N N . VAL A 1 103 ? -7.475 -3.658 7.044 1.00 94.50 103 VAL A N 1
ATOM 789 C CA . VAL A 1 103 ? -7.382 -4.270 8.364 1.00 94.50 103 VAL A CA 1
ATOM 790 C C . VAL A 1 103 ? -8.710 -4.103 9.086 1.00 94.50 103 VAL A C 1
ATOM 792 O O . VAL A 1 103 ? -9.303 -3.023 9.077 1.00 94.50 103 VAL A O 1
ATOM 795 N N . THR A 1 104 ? -9.145 -5.173 9.738 1.00 92.88 104 THR A N 1
ATOM 796 C CA . THR A 1 104 ? -10.352 -5.202 10.561 1.00 92.88 104 THR A CA 1
ATOM 797 C C . THR A 1 104 ? -9.971 -5.588 11.981 1.00 92.88 104 THR A C 1
ATOM 799 O O . THR A 1 104 ? -9.374 -6.644 12.185 1.00 92.88 104 THR A O 1
ATOM 802 N N . VAL A 1 105 ? -10.297 -4.739 12.957 1.00 92.50 105 VAL A N 1
ATOM 803 C CA . VAL A 1 105 ? -10.066 -4.967 14.392 1.00 92.50 105 VAL A CA 1
ATOM 804 C C . VAL A 1 105 ? -11.419 -4.988 15.100 1.00 92.50 105 VAL A C 1
ATOM 806 O O . VAL A 1 105 ? -12.026 -3.941 15.336 1.00 92.50 105 VAL A O 1
ATOM 809 N N . GLY A 1 106 ? -11.911 -6.177 15.449 1.00 88.31 106 GLY A N 1
ATOM 810 C CA . GLY A 1 106 ? -13.300 -6.335 15.891 1.00 88.31 106 GLY A CA 1
ATOM 811 C C . GLY A 1 106 ? -14.283 -5.921 14.789 1.00 88.31 106 GLY A C 1
ATOM 812 O O . GLY A 1 106 ? -14.300 -6.541 13.732 1.00 88.31 106 GLY A O 1
ATOM 813 N N . ASP A 1 107 ? -15.071 -4.871 15.029 1.00 86.19 107 ASP A N 1
ATOM 814 C CA . ASP A 1 107 ? -16.066 -4.349 14.076 1.00 86.19 107 ASP A CA 1
ATOM 815 C C . ASP A 1 107 ? -15.539 -3.157 13.243 1.00 86.19 107 ASP A C 1
ATOM 817 O O . ASP A 1 107 ? -16.195 -2.698 12.307 1.00 86.19 107 ASP A O 1
ATOM 821 N N . SER A 1 108 ? -14.340 -2.660 13.563 1.00 89.62 108 SER A N 1
ATOM 822 C CA . SER A 1 108 ? -13.730 -1.480 12.943 1.00 89.62 108 SER A CA 1
ATOM 823 C C . SER A 1 108 ? -12.864 -1.871 11.750 1.00 89.62 108 SER A C 1
ATOM 825 O O . SER A 1 108 ? -11.896 -2.612 11.917 1.00 89.62 108 SER A O 1
ATOM 827 N N . SER A 1 109 ? -13.170 -1.349 10.558 1.00 92.12 109 SER A N 1
ATOM 828 C CA . SER A 1 109 ? -12.440 -1.656 9.317 1.00 92.12 109 SER A CA 1
ATOM 829 C C . SER A 1 109 ? -11.892 -0.402 8.648 1.00 92.12 109 SER A C 1
ATOM 831 O O . SER A 1 109 ? -12.630 0.572 8.458 1.00 92.12 109 SER A O 1
ATOM 833 N N . TYR A 1 110 ? -10.619 -0.449 8.259 1.00 93.56 110 TYR A N 1
ATOM 834 C CA . TYR A 1 110 ? -9.972 0.597 7.471 1.00 93.56 110 TYR A CA 1
ATOM 835 C C . TYR A 1 110 ? -9.153 -0.000 6.334 1.00 93.56 110 TYR A C 1
ATOM 837 O O . TYR A 1 110 ? -8.527 -1.050 6.494 1.00 93.56 110 TYR A O 1
ATOM 845 N N . HIS A 1 111 ? -9.111 0.707 5.213 1.00 93.25 111 HIS A N 1
ATOM 846 C CA . HIS A 1 111 ? -8.319 0.355 4.049 1.00 93.25 111 HIS A CA 1
ATOM 847 C C . HIS A 1 111 ? -7.388 1.487 3.627 1.00 93.25 111 HIS A C 1
ATOM 849 O O . HIS A 1 111 ? -7.544 2.637 4.040 1.00 93.25 111 HIS A O 1
ATOM 855 N N . VAL A 1 112 ? -6.392 1.108 2.837 1.00 92.81 112 VAL A N 1
ATOM 856 C CA . VAL A 1 112 ? -5.487 1.989 2.107 1.00 92.81 112 VAL A CA 1
ATOM 857 C C . VAL A 1 112 ? -5.322 1.444 0.695 1.00 92.81 112 VAL A C 1
ATOM 859 O O . VAL A 1 112 ? -5.138 0.237 0.502 1.00 92.81 112 VAL A O 1
ATOM 862 N N . THR A 1 113 ? -5.354 2.336 -0.284 1.00 90.50 113 THR A N 1
ATOM 863 C CA . THR A 1 113 ? -5.044 2.043 -1.687 1.00 90.50 113 THR A CA 1
ATOM 864 C C . THR A 1 113 ? -3.750 2.735 -2.120 1.00 90.50 113 THR A C 1
ATOM 866 O O . THR A 1 113 ? -3.138 3.493 -1.367 1.00 90.50 113 THR A O 1
ATOM 869 N N . TYR A 1 114 ? -3.303 2.443 -3.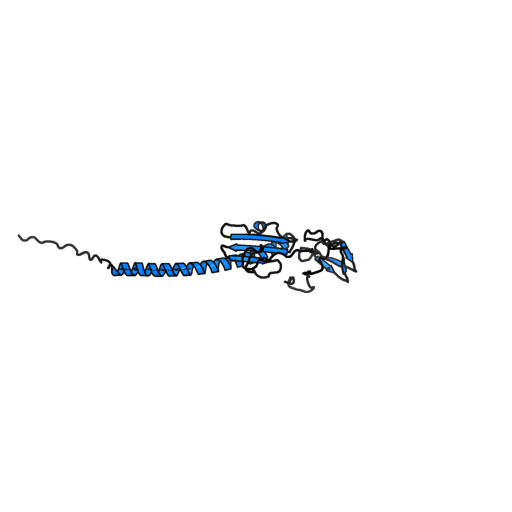341 1.00 85.19 114 TYR A N 1
ATOM 870 C CA . TYR A 1 114 ? -2.061 2.970 -3.912 1.00 85.19 114 TYR A CA 1
ATOM 871 C C . TYR A 1 114 ? -2.032 4.503 -4.089 1.00 85.19 114 TYR A C 1
ATOM 873 O O . TYR A 1 114 ? -0.944 5.060 -4.219 1.00 85.19 114 TYR A O 1
ATOM 881 N N . ASP A 1 115 ? -3.186 5.176 -4.140 1.00 80.56 115 ASP A N 1
ATOM 882 C CA . ASP A 1 115 ? -3.313 6.632 -4.319 1.00 80.56 115 ASP A CA 1
ATOM 883 C C . ASP A 1 115 ? -3.884 7.349 -3.084 1.00 80.56 115 ASP A C 1
ATOM 885 O O . ASP A 1 115 ? -4.096 8.564 -3.087 1.00 80.56 115 ASP A O 1
ATOM 889 N N . GLU A 1 116 ? -4.087 6.621 -1.988 1.00 83.19 116 GLU A N 1
ATOM 890 C CA . GLU A 1 116 ? -4.561 7.186 -0.734 1.00 83.19 116 GLU A CA 1
ATOM 891 C C . GLU A 1 116 ? -3.405 7.582 0.182 1.00 83.19 116 GLU A C 1
ATOM 893 O O . GLU A 1 116 ? -2.634 6.759 0.675 1.00 83.19 116 GLU A O 1
ATOM 898 N N . SER A 1 117 ? -3.349 8.870 0.515 1.00 73.94 117 SER A N 1
ATOM 899 C CA . SER A 1 117 ? -2.401 9.390 1.502 1.00 73.94 117 SER A CA 1
ATOM 900 C C . SER A 1 117 ? -2.812 9.110 2.951 1.00 73.94 117 SER A C 1
ATOM 902 O O . SER A 1 117 ? -2.004 9.298 3.861 1.00 73.94 117 SER A O 1
ATOM 904 N N . GLN A 1 118 ? -4.061 8.696 3.197 1.00 86.62 118 GLN A N 1
ATOM 905 C CA . GLN A 1 118 ? -4.642 8.459 4.522 1.00 86.62 118 GLN A CA 1
ATOM 906 C C . GLN A 1 118 ? -5.610 7.276 4.470 1.00 86.62 118 GLN A C 1
ATOM 908 O O . GLN A 1 118 ? -6.352 7.140 3.503 1.00 86.62 118 GLN A O 1
ATOM 913 N N . ALA A 1 119 ? -5.663 6.486 5.544 1.00 92.75 119 ALA A N 1
ATOM 914 C CA . ALA A 1 119 ? -6.575 5.350 5.621 1.00 92.75 119 ALA A CA 1
ATOM 915 C C . ALA A 1 119 ? -8.052 5.780 5.622 1.00 92.75 119 ALA A C 1
ATOM 917 O O . ALA A 1 119 ? -8.454 6.683 6.371 1.00 92.75 119 ALA A O 1
ATOM 918 N N . GLN A 1 120 ? -8.858 5.086 4.825 1.00 90.69 120 GLN A N 1
ATOM 919 C CA . GLN A 1 120 ? -10.298 5.283 4.688 1.00 90.69 120 GLN A CA 1
ATOM 920 C C . GLN A 1 120 ? -11.076 4.193 5.429 1.00 90.69 120 GLN A C 1
ATOM 922 O O . GLN A 1 120 ? -10.580 3.089 5.630 1.00 90.69 120 GLN A O 1
ATOM 927 N N . SER A 1 121 ? -12.295 4.499 5.877 1.00 90.31 121 SER A N 1
ATOM 928 C CA . SER A 1 121 ? -13.149 3.494 6.523 1.00 90.31 121 SER A CA 1
ATOM 929 C C . SER A 1 121 ? -13.670 2.497 5.485 1.00 90.31 121 SER A C 1
ATOM 931 O O . SER A 1 121 ? -14.020 2.892 4.377 1.00 90.31 121 SER A O 1
ATOM 933 N N . GLY A 1 122 ? -13.725 1.214 5.844 1.00 90.31 122 GLY A N 1
ATOM 934 C CA . GLY A 1 122 ? -14.183 0.128 4.973 1.00 90.31 122 GLY A CA 1
ATOM 935 C C . GLY A 1 122 ? -13.099 -0.912 4.689 1.00 90.31 122 GLY A C 1
ATOM 936 O O . GLY A 1 122 ? -12.011 -0.867 5.260 1.00 90.31 122 GLY A O 1
ATOM 937 N N . THR A 1 123 ? -13.414 -1.852 3.801 1.00 90.62 123 THR A N 1
ATOM 938 C CA . THR A 1 123 ? -12.553 -2.978 3.408 1.00 90.62 123 THR A CA 1
ATOM 939 C C . THR A 1 123 ? -12.312 -2.980 1.901 1.00 90.62 123 THR A C 1
ATOM 941 O O . THR A 1 123 ? -13.100 -2.415 1.150 1.00 90.62 123 THR A O 1
ATOM 944 N N . CYS A 1 124 ? -11.257 -3.636 1.424 1.00 88.94 124 CYS A N 1
ATOM 945 C CA . CYS A 1 124 ? -10.994 -3.712 -0.021 1.00 88.94 124 CYS A CA 1
ATOM 946 C C . CYS A 1 124 ? -11.884 -4.728 -0.764 1.00 88.94 124 CYS A C 1
ATOM 948 O O . CYS A 1 124 ? -12.077 -4.655 -1.969 1.00 88.94 124 CYS A O 1
ATOM 950 N N . ASP A 1 125 ? -12.477 -5.681 -0.050 1.00 82.06 125 ASP A N 1
ATOM 951 C CA . ASP A 1 125 ? -13.331 -6.723 -0.632 1.00 82.06 125 ASP A CA 1
ATOM 952 C C . ASP A 1 125 ? -14.803 -6.291 -0.810 1.00 82.06 125 ASP A C 1
ATOM 954 O O . ASP A 1 125 ? -15.644 -7.089 -1.229 1.00 82.06 125 ASP A O 1
ATOM 958 N N . GLY A 1 126 ? -15.152 -5.047 -0.458 1.00 70.75 126 GLY A N 1
ATOM 959 C CA . GLY A 1 126 ? -16.532 -4.559 -0.539 1.00 70.75 126 GLY A CA 1
ATOM 960 C C . GLY A 1 126 ? -17.480 -5.095 0.538 1.00 70.75 126 GLY A C 1
ATOM 961 O O . GLY A 1 126 ? -18.663 -4.752 0.503 1.00 70.75 126 GLY A O 1
ATOM 962 N N . SER A 1 127 ? -17.011 -5.929 1.474 1.00 67.50 127 SER A N 1
ATOM 963 C CA . SER A 1 127 ? -17.875 -6.646 2.422 1.00 67.50 127 SER A CA 1
ATOM 964 C C . SER A 1 127 ? -18.219 -5.848 3.689 1.00 67.50 127 SER A C 1
ATOM 966 O O . SER A 1 127 ? -19.266 -6.082 4.297 1.00 67.50 127 SER A O 1
ATOM 968 N N . GLY A 1 128 ? -17.403 -4.858 4.064 1.00 59.72 128 GLY A N 1
ATOM 969 C CA . GLY A 1 128 ? -17.683 -3.946 5.173 1.00 59.72 128 GLY A CA 1
ATOM 970 C C . GLY A 1 128 ? -18.595 -2.805 4.727 1.00 59.72 128 GLY A C 1
ATOM 971 O O . GLY A 1 128 ? -18.199 -2.004 3.885 1.00 59.72 128 GLY A O 1
ATOM 972 N N . GLY A 1 129 ? -19.800 -2.692 5.299 1.00 55.72 129 GLY A N 1
ATOM 973 C CA . GLY A 1 129 ? -20.882 -1.758 4.919 1.00 55.72 129 GLY A CA 1
ATOM 974 C C . GLY A 1 129 ? -20.573 -0.245 4.834 1.00 55.72 129 GLY A C 1
ATOM 975 O O . GLY A 1 129 ? -21.504 0.536 4.655 1.00 55.72 129 GLY A O 1
ATOM 976 N N . GLY A 1 130 ? -19.307 0.173 4.929 1.00 58.53 130 GLY A N 1
ATOM 977 C CA . GLY A 1 130 ? -18.790 1.521 4.665 1.00 58.53 130 GLY A CA 1
ATOM 978 C C . GLY A 1 130 ? -18.413 1.817 3.204 1.00 58.53 130 GLY A C 1
ATOM 979 O O . GLY A 1 130 ? -17.905 2.899 2.938 1.00 58.53 130 GLY A O 1
ATOM 980 N N . GLY A 1 131 ? -18.693 0.907 2.262 1.00 60.22 131 GLY A N 1
ATOM 981 C CA . GLY A 1 131 ? -18.325 1.050 0.848 1.00 60.22 131 GLY A CA 1
ATOM 982 C C . GLY A 1 131 ? -16.871 0.643 0.638 1.00 60.22 131 GLY A C 1
ATOM 983 O O . GLY A 1 131 ? -15.962 1.375 1.006 1.00 60.22 131 GLY A O 1
ATOM 984 N N . GLY A 1 132 ? -16.643 -0.556 0.104 1.00 65.69 132 GLY A N 1
ATOM 985 C CA . GLY A 1 132 ? -15.279 -1.036 -0.079 1.00 65.69 132 GLY A CA 1
ATOM 986 C C . GLY A 1 132 ? -14.616 -0.522 -1.348 1.00 65.69 132 GLY A C 1
ATOM 987 O O . GLY A 1 132 ? -15.270 -0.376 -2.385 1.00 65.69 132 GLY A O 1
ATOM 988 N N . ALA A 1 133 ? -13.314 -0.265 -1.255 1.00 72.00 133 ALA A N 1
ATOM 989 C CA . ALA A 1 133 ? -12.485 0.088 -2.395 1.00 72.00 133 ALA A CA 1
ATOM 990 C C . ALA A 1 133 ? -12.157 -1.170 -3.197 1.00 72.00 133 ALA A C 1
ATOM 992 O O . ALA A 1 133 ? -11.345 -1.982 -2.779 1.00 72.00 133 ALA A O 1
ATOM 993 N N . THR A 1 134 ? -12.778 -1.325 -4.363 1.00 73.69 134 THR A N 1
ATOM 994 C CA . THR A 1 134 ? -12.382 -2.363 -5.317 1.00 73.69 134 THR A CA 1
ATOM 995 C C . THR A 1 134 ? -11.211 -1.866 -6.146 1.00 73.69 134 THR A C 1
ATOM 997 O O . THR A 1 134 ? -11.335 -0.808 -6.778 1.00 73.69 134 THR A O 1
ATOM 1000 N N . LEU A 1 135 ? -10.122 -2.634 -6.226 1.00 76.81 135 LEU A N 1
ATOM 1001 C CA . LEU A 1 135 ? -9.058 -2.324 -7.174 1.00 76.81 135 LEU A CA 1
ATOM 1002 C C . LEU A 1 135 ? -9.616 -2.197 -8.602 1.00 76.81 135 LEU A C 1
ATOM 1004 O O . LEU A 1 135 ? -10.318 -3.099 -9.081 1.00 76.81 135 LEU A O 1
ATOM 1008 N N . PRO A 1 136 ? -9.321 -1.093 -9.315 1.00 72.31 136 PRO A N 1
ATOM 1009 C CA . PRO A 1 136 ? -9.773 -0.946 -10.686 1.00 72.31 136 PRO A CA 1
ATOM 1010 C C . PRO A 1 136 ? -9.132 -2.028 -11.569 1.00 72.31 136 PRO A C 1
ATOM 1012 O O . PRO A 1 136 ? -7.996 -2.442 -11.320 1.00 72.31 136 PRO A O 1
ATOM 1015 N N . PRO A 1 137 ? -9.815 -2.471 -12.642 1.00 78.12 137 PRO A N 1
ATOM 1016 C CA . PRO A 1 137 ? -9.227 -3.391 -13.605 1.00 78.12 137 PRO A CA 1
ATOM 1017 C C . PRO A 1 137 ? -8.072 -2.694 -14.335 1.00 78.12 137 PRO A C 1
ATOM 1019 O O . PRO A 1 137 ? -8.274 -1.942 -15.292 1.00 78.12 137 PRO A O 1
ATOM 1022 N N . LEU A 1 138 ? -6.851 -2.929 -13.858 1.00 84.50 138 LEU A N 1
ATOM 1023 C CA . LEU A 1 138 ? -5.636 -2.363 -14.424 1.00 84.50 138 LEU A CA 1
ATOM 1024 C C . LEU A 1 138 ? -5.423 -2.923 -15.831 1.00 84.50 138 LEU A C 1
ATOM 1026 O O . LEU A 1 138 ? -5.310 -4.133 -16.011 1.00 84.50 138 LEU A O 1
ATOM 1030 N N . VAL A 1 139 ? -5.358 -2.041 -16.831 1.00 85.94 139 VAL A N 1
ATOM 1031 C CA . VAL A 1 139 ? -5.107 -2.433 -18.227 1.00 85.94 139 VAL A CA 1
ATOM 1032 C C . VAL A 1 139 ? -3.625 -2.718 -18.454 1.00 85.94 139 VAL A C 1
ATOM 1034 O O . VAL A 1 139 ? -3.280 -3.700 -19.101 1.00 85.94 139 VAL A O 1
ATOM 1037 N N . GLY A 1 140 ? -2.744 -1.875 -17.924 1.00 88.50 140 GLY A N 1
ATOM 1038 C CA . GLY A 1 140 ? -1.303 -1.990 -18.106 1.00 88.50 140 GLY A CA 1
ATOM 1039 C C . GLY A 1 140 ? -0.557 -1.058 -17.167 1.00 88.50 140 GLY A C 1
ATOM 1040 O O . GLY A 1 140 ? -1.076 -0.010 -16.785 1.00 88.50 140 GLY A O 1
ATOM 1041 N N . GLU A 1 141 ? 0.661 -1.440 -16.811 1.00 90.62 141 GLU A N 1
ATOM 1042 C CA . GLU A 1 141 ? 1.545 -0.634 -15.978 1.00 90.62 141 GLU A CA 1
ATOM 1043 C C . GLU A 1 141 ? 2.962 -0.707 -16.530 1.00 90.62 141 GLU A C 1
ATOM 1045 O O . GLU A 1 141 ? 3.492 -1.791 -16.745 1.00 90.62 141 GLU A O 1
ATOM 1050 N N . TRP A 1 142 ? 3.596 0.447 -16.723 1.00 91.00 142 TRP A N 1
ATOM 1051 C CA . TRP A 1 142 ? 4.963 0.533 -17.230 1.00 91.00 142 TRP A CA 1
ATOM 1052 C C . TRP A 1 142 ? 5.799 1.355 -16.260 1.00 91.00 142 TRP A C 1
ATOM 1054 O O . TRP A 1 142 ? 5.615 2.566 -16.147 1.00 91.00 142 TRP A O 1
ATOM 1064 N N . LEU A 1 143 ? 6.713 0.687 -15.554 1.00 88.62 143 LEU A N 1
ATOM 1065 C CA . LEU A 1 143 ? 7.574 1.316 -14.545 1.00 88.62 143 LEU A CA 1
ATOM 1066 C C . LEU A 1 143 ? 8.735 2.108 -15.157 1.00 88.62 143 LEU A C 1
ATOM 1068 O O . LEU A 1 143 ? 9.350 2.924 -14.472 1.00 88.62 143 LEU A O 1
ATOM 1072 N N . PHE A 1 144 ? 9.043 1.863 -16.435 1.00 88.94 144 PHE A N 1
ATOM 1073 C CA . PHE A 1 144 ? 10.157 2.484 -17.149 1.00 88.94 144 PHE A CA 1
ATOM 1074 C C . PHE A 1 144 ? 11.493 2.352 -16.393 1.00 88.94 144 PHE A C 1
ATOM 1076 O O . PHE A 1 144 ? 12.249 3.320 -16.256 1.00 88.94 144 PHE A O 1
ATOM 1083 N N . ASN A 1 145 ? 11.794 1.149 -15.906 1.00 87.81 145 ASN A N 1
ATOM 1084 C CA . ASN A 1 145 ? 12.986 0.829 -15.120 1.00 87.81 145 ASN A CA 1
ATOM 1085 C C . ASN A 1 145 ? 13.894 -0.226 -15.785 1.00 87.81 145 ASN A C 1
ATOM 1087 O O . ASN A 1 145 ? 14.738 -0.825 -15.125 1.00 87.81 145 ASN A O 1
ATOM 1091 N N . GLU A 1 146 ? 13.776 -0.429 -17.097 1.00 88.19 146 GLU A N 1
ATOM 1092 C CA . GLU A 1 146 ? 14.523 -1.444 -17.852 1.00 88.19 146 GLU A CA 1
ATOM 1093 C C . GLU A 1 146 ? 16.026 -1.147 -17.924 1.00 88.19 146 GLU A C 1
ATOM 1095 O O . GLU A 1 146 ? 16.844 -2.038 -18.156 1.00 88.19 146 GLU A O 1
ATOM 1100 N N . GLY A 1 147 ? 16.410 0.122 -17.765 1.00 85.38 147 GLY A N 1
ATOM 1101 C CA . GLY A 1 147 ? 17.804 0.570 -17.730 1.00 85.38 147 GLY A CA 1
ATOM 1102 C C . GLY A 1 147 ? 18.534 0.521 -19.080 1.00 85.38 147 GLY A C 1
ATOM 1103 O O . GLY A 1 147 ? 19.532 1.220 -19.251 1.00 85.38 147 GLY A O 1
ATOM 1104 N N . THR A 1 148 ? 18.049 -0.256 -20.052 1.00 84.06 148 THR A N 1
ATOM 1105 C CA . THR A 1 148 ? 18.579 -0.370 -21.419 1.00 84.06 148 THR A CA 1
ATOM 1106 C C . THR A 1 148 ? 17.485 -0.802 -22.407 1.00 84.06 148 THR A C 1
ATOM 1108 O O . THR A 1 148 ? 16.384 -1.179 -22.016 1.00 84.06 148 THR A O 1
ATOM 1111 N N . GLY A 1 149 ? 17.793 -0.788 -23.709 1.00 85.19 149 GLY A N 1
ATOM 1112 C CA . GLY A 1 149 ? 16.909 -1.333 -24.743 1.00 85.19 149 GLY A CA 1
ATOM 1113 C C . GLY A 1 149 ? 15.902 -0.328 -25.305 1.00 85.19 149 GLY A C 1
ATOM 1114 O O . GLY A 1 149 ? 16.070 0.885 -25.176 1.00 85.19 149 GLY A O 1
ATOM 1115 N N . THR A 1 150 ? 14.886 -0.848 -26.000 1.00 84.56 150 THR A N 1
ATOM 1116 C CA . THR A 1 150 ? 13.903 -0.046 -26.760 1.00 84.56 150 THR A CA 1
ATOM 1117 C C . THR A 1 150 ? 12.448 -0.325 -26.388 1.00 84.56 150 THR A C 1
ATOM 1119 O O . THR A 1 150 ? 11.539 0.168 -27.053 1.00 84.56 150 THR A O 1
ATOM 1122 N N . THR A 1 151 ? 12.228 -1.089 -25.321 1.00 87.50 151 THR A N 1
ATOM 1123 C CA . THR A 1 151 ? 10.916 -1.565 -24.876 1.00 87.50 151 THR A CA 1
ATOM 1124 C C . THR A 1 151 ? 10.653 -1.139 -23.439 1.00 87.50 151 THR A C 1
ATOM 1126 O O . THR A 1 151 ? 11.604 -0.993 -22.678 1.00 87.50 151 THR A O 1
ATOM 1129 N N . ALA A 1 152 ? 9.381 -0.999 -23.070 1.00 90.81 152 ALA A N 1
ATOM 1130 C CA . ALA A 1 152 ? 8.952 -0.911 -21.676 1.00 90.81 152 ALA A CA 1
ATOM 1131 C C . ALA A 1 152 ? 8.122 -2.158 -21.348 1.00 90.81 152 ALA A C 1
ATOM 1133 O O . ALA A 1 152 ? 7.129 -2.444 -22.026 1.00 90.81 152 ALA A O 1
ATOM 1134 N N . ALA A 1 153 ? 8.559 -2.932 -20.362 1.00 90.75 153 ALA A N 1
ATOM 1135 C CA . ALA A 1 153 ? 7.873 -4.120 -19.893 1.00 90.75 153 ALA A CA 1
ATOM 1136 C C . ALA A 1 153 ? 6.571 -3.731 -19.186 1.00 90.75 153 ALA A C 1
ATOM 1138 O O . ALA A 1 153 ? 6.489 -2.696 -18.530 1.00 90.75 153 ALA A O 1
ATOM 1139 N N . ASP A 1 154 ? 5.544 -4.562 -19.354 1.00 91.50 154 ASP A N 1
ATOM 1140 C CA . ASP A 1 154 ? 4.286 -4.394 -18.634 1.00 91.50 154 ASP A CA 1
ATOM 1141 C C . ASP A 1 154 ? 4.337 -5.146 -17.309 1.00 91.50 154 ASP A C 1
ATOM 1143 O O . ASP A 1 154 ? 4.358 -6.378 -17.287 1.00 91.50 154 ASP A O 1
ATOM 1147 N N . SER A 1 155 ? 4.336 -4.385 -16.224 1.00 89.94 155 SER A N 1
ATOM 1148 C CA . SER A 1 155 ? 4.345 -4.877 -14.853 1.00 89.94 155 SER A CA 1
ATOM 1149 C C . SER A 1 155 ? 2.967 -5.312 -14.364 1.00 89.94 155 SER A C 1
ATOM 1151 O O . SER A 1 155 ? 2.899 -5.996 -13.351 1.00 89.94 155 SER A O 1
ATOM 1153 N N . SER A 1 156 ? 1.879 -5.003 -15.087 1.00 87.44 156 SER A N 1
ATOM 1154 C CA . SER A 1 156 ? 0.525 -5.435 -14.698 1.00 87.44 156 SER A CA 1
ATOM 1155 C C . SER A 1 156 ? 0.298 -6.946 -14.821 1.00 87.44 156 SER A C 1
ATOM 1157 O O . SER A 1 156 ? -0.633 -7.478 -14.223 1.00 87.44 156 SER A O 1
ATOM 1159 N N . GLY A 1 157 ? 1.132 -7.639 -15.606 1.00 83.62 157 GLY A N 1
ATOM 1160 C CA . GLY A 1 157 ? 0.970 -9.059 -15.926 1.00 83.62 157 GLY A CA 1
ATOM 1161 C C . GLY A 1 157 ? 0.021 -9.340 -17.097 1.00 83.62 157 GLY A C 1
ATOM 1162 O O . GLY A 1 157 ? -0.123 -10.492 -17.501 1.00 83.62 157 GLY A O 1
ATOM 1163 N N . ASN A 1 158 ? -0.576 -8.311 -17.706 1.00 86.44 158 ASN A N 1
ATOM 1164 C CA . ASN A 1 158 ? -1.548 -8.472 -18.790 1.00 86.44 158 ASN A CA 1
ATOM 1165 C C . ASN A 1 158 ? -0.920 -8.647 -20.186 1.00 86.44 158 ASN A C 1
ATOM 1167 O O . ASN A 1 158 ? -1.623 -8.789 -21.188 1.00 86.44 158 ASN A O 1
ATOM 1171 N N . GLY A 1 159 ? 0.410 -8.626 -20.287 1.00 87.75 159 GLY A N 1
ATOM 1172 C CA . GLY A 1 159 ? 1.111 -8.770 -21.564 1.00 87.75 159 GLY A CA 1
ATOM 1173 C C . GLY A 1 159 ? 1.069 -7.506 -22.427 1.00 87.75 159 GLY A C 1
ATOM 1174 O O . GLY A 1 159 ? 1.335 -7.587 -23.625 1.00 87.75 159 GLY A O 1
ATOM 1175 N N . TYR A 1 160 ? 0.782 -6.361 -21.802 1.00 89.81 160 TYR A N 1
ATOM 1176 C CA . TYR A 1 160 ? 0.863 -4.936 -22.163 1.00 89.81 160 TYR A CA 1
ATOM 1177 C C . TYR A 1 160 ? 2.182 -4.357 -22.710 1.00 89.81 160 TYR A C 1
ATOM 1179 O O . TYR A 1 160 ? 2.204 -3.177 -23.045 1.00 89.81 160 TYR A O 1
ATOM 1187 N N . ALA A 1 161 ? 3.290 -5.108 -22.807 1.00 91.12 161 ALA A N 1
ATOM 1188 C CA . ALA A 1 161 ? 4.615 -4.532 -23.106 1.00 91.12 161 ALA A CA 1
ATOM 1189 C C . ALA A 1 161 ? 4.630 -3.575 -24.323 1.00 91.12 161 ALA A C 1
ATOM 1191 O O . ALA A 1 161 ? 4.034 -3.865 -25.370 1.00 91.12 161 ALA A O 1
ATOM 1192 N N . LEU A 1 162 ? 5.310 -2.433 -24.177 1.00 90.69 162 LEU A N 1
ATOM 1193 C CA . LEU A 1 162 ? 5.477 -1.424 -25.224 1.00 90.69 162 LEU A CA 1
ATOM 1194 C C . LEU A 1 162 ? 6.752 -1.708 -26.014 1.00 90.69 162 LEU A C 1
ATOM 1196 O O . LEU A 1 162 ? 7.819 -1.940 -25.448 1.00 90.69 162 LEU A O 1
ATOM 1200 N N . SER A 1 163 ? 6.634 -1.695 -27.338 1.00 81.00 163 SER A N 1
ATOM 1201 C CA . SER A 1 163 ? 7.588 -2.383 -28.218 1.00 81.00 163 SER A CA 1
ATOM 1202 C C . SER A 1 163 ? 8.679 -1.500 -28.824 1.00 81.00 163 SER A C 1
ATOM 1204 O O . SER A 1 163 ? 9.679 -2.029 -29.306 1.00 81.00 163 SER A O 1
ATOM 1206 N N . ARG A 1 164 ? 8.506 -0.173 -28.835 1.00 72.69 164 ARG A N 1
ATOM 1207 C CA . ARG A 1 164 ? 9.454 0.717 -29.510 1.00 72.69 164 ARG A CA 1
ATOM 1208 C C . ARG A 1 164 ? 9.443 2.129 -28.949 1.00 72.69 164 ARG A C 1
ATOM 1210 O O . ARG A 1 164 ? 8.397 2.771 -28.946 1.00 72.69 164 ARG A O 1
ATOM 1217 N N . ILE A 1 165 ? 10.626 2.623 -28.584 1.00 75.06 165 ILE A N 1
ATOM 1218 C CA . ILE A 1 165 ? 10.892 4.055 -28.422 1.00 75.06 165 ILE A CA 1
ATOM 1219 C C . ILE A 1 165 ? 11.078 4.671 -29.814 1.00 75.06 165 ILE A C 1
ATOM 1221 O O . ILE A 1 165 ? 12.067 4.396 -30.497 1.00 75.06 165 ILE A O 1
ATOM 1225 N N . GLY A 1 166 ? 10.134 5.496 -30.254 1.00 73.69 166 GLY A N 1
ATOM 1226 C CA . GLY A 1 166 ? 10.304 6.362 -31.419 1.00 73.69 166 GLY A CA 1
ATOM 1227 C C . GLY A 1 166 ? 10.723 7.776 -31.011 1.00 73.69 166 GLY A C 1
ATOM 1228 O O . GLY A 1 166 ? 10.446 8.195 -29.893 1.00 73.69 166 GLY A O 1
ATOM 1229 N N . GLY A 1 167 ? 11.372 8.522 -31.914 1.00 72.31 167 GLY A N 1
ATOM 1230 C CA . GLY A 1 167 ? 11.842 9.897 -31.672 1.00 72.31 167 GLY A CA 1
ATOM 1231 C C . GLY A 1 167 ? 13.359 10.032 -31.451 1.00 72.31 167 GLY A C 1
ATOM 1232 O O . GLY A 1 167 ? 14.097 9.058 -31.586 1.00 72.31 167 GLY A O 1
ATOM 1233 N N . SER A 1 168 ? 13.837 11.250 -31.168 1.00 68.38 168 SER A N 1
ATOM 1234 C CA . SER A 1 168 ? 15.270 11.571 -31.011 1.00 68.38 168 SER A CA 1
ATOM 1235 C C . SER A 1 168 ? 15.697 11.534 -29.535 1.00 68.38 168 SER A C 1
ATOM 1237 O O . SER A 1 168 ? 14.992 12.060 -28.682 1.00 68.38 168 SER A O 1
ATOM 1239 N N . ASN A 1 169 ? 16.873 10.959 -29.247 1.00 67.38 169 ASN A N 1
ATOM 1240 C CA . ASN A 1 169 ? 17.563 10.899 -27.943 1.00 67.38 169 ASN A CA 1
ATOM 1241 C C . ASN A 1 169 ? 16.666 10.714 -26.698 1.00 67.38 169 ASN A C 1
ATOM 1243 O O . ASN A 1 169 ? 16.465 11.619 -25.881 1.00 67.38 169 ASN A O 1
ATOM 1247 N N . ALA A 1 170 ? 16.216 9.482 -26.507 1.00 70.06 170 ALA A N 1
ATOM 1248 C CA . ALA A 1 170 ? 15.722 8.976 -25.236 1.00 70.06 170 ALA A CA 1
ATOM 1249 C C . ALA A 1 170 ? 16.828 8.178 -24.533 1.00 70.06 170 ALA A C 1
ATOM 1251 O O . ALA A 1 170 ? 17.501 7.374 -25.179 1.00 70.06 170 ALA A O 1
ATOM 1252 N N . VAL A 1 171 ? 17.035 8.408 -23.234 1.00 83.00 171 VAL A N 1
ATOM 1253 C CA . VAL A 1 171 ? 18.114 7.762 -22.477 1.00 83.00 171 VAL A CA 1
ATOM 1254 C C . VAL A 1 171 ? 17.553 7.137 -21.205 1.00 83.00 171 VAL A C 1
ATOM 1256 O O . VAL A 1 171 ? 16.863 7.790 -20.421 1.00 83.00 171 VAL A O 1
ATOM 1259 N N . TRP A 1 172 ? 17.879 5.866 -20.987 1.00 87.31 172 TRP A N 1
ATOM 1260 C CA . TRP A 1 172 ? 17.672 5.209 -19.704 1.00 87.31 172 TRP A CA 1
ATOM 1261 C C . TRP A 1 172 ? 18.664 5.743 -18.674 1.00 87.31 172 TRP A C 1
ATOM 1263 O O . TRP A 1 172 ? 19.853 5.897 -18.957 1.00 87.31 172 TRP A O 1
ATOM 1273 N N . VAL A 1 173 ? 18.183 6.020 -17.469 1.00 86.75 173 VAL A N 1
ATOM 1274 C CA . VAL A 1 173 ? 18.994 6.503 -16.352 1.00 86.75 173 VAL A CA 1
ATOM 1275 C C . VAL A 1 173 ? 19.011 5.472 -15.230 1.00 86.75 173 VAL A C 1
ATOM 1277 O O . VAL A 1 173 ? 17.988 4.882 -14.896 1.00 86.75 173 VAL A O 1
ATOM 1280 N N . ALA A 1 174 ? 20.168 5.304 -14.590 1.00 83.06 174 ALA A N 1
ATOM 1281 C CA . ALA A 1 174 ? 20.349 4.435 -13.421 1.00 83.06 174 ALA A CA 1
ATOM 1282 C C . ALA A 1 174 ? 19.783 5.049 -12.123 1.00 83.06 174 ALA A C 1
ATOM 1284 O O . ALA A 1 174 ? 20.216 4.728 -11.020 1.00 83.06 174 ALA A O 1
ATOM 1285 N N . THR A 1 175 ? 18.895 6.034 -12.242 1.00 77.69 175 THR A N 1
ATOM 1286 C CA . THR A 1 175 ? 18.304 6.735 -11.107 1.00 77.69 175 THR A CA 1
ATOM 1287 C C . THR A 1 175 ? 16.868 7.075 -11.460 1.00 77.69 175 THR A C 1
ATOM 1289 O O . THR A 1 175 ? 16.612 7.923 -12.313 1.00 77.69 175 THR A O 1
ATOM 1292 N N . GLY A 1 176 ? 15.931 6.412 -10.798 1.00 77.00 176 GLY A N 1
ATOM 1293 C CA . GLY A 1 176 ? 14.497 6.632 -10.943 1.00 77.00 176 GLY A CA 1
ATOM 1294 C C . GLY A 1 176 ? 13.755 6.013 -9.767 1.00 77.00 176 GLY A C 1
ATOM 1295 O O . GLY A 1 176 ? 14.394 5.523 -8.836 1.00 77.00 176 GLY A O 1
ATOM 1296 N N . HIS A 1 177 ? 12.424 6.087 -9.793 1.00 74.56 177 HIS A N 1
ATOM 1297 C CA . HIS A 1 177 ? 11.572 5.664 -8.678 1.00 74.56 177 HIS A CA 1
ATOM 1298 C C . HIS A 1 177 ? 11.853 4.214 -8.268 1.00 74.56 177 HIS A C 1
ATOM 1300 O O . HIS A 1 177 ? 12.085 3.931 -7.098 1.00 74.56 177 HIS A O 1
ATOM 1306 N N . SER A 1 178 ? 11.963 3.327 -9.257 1.00 73.94 178 SER A N 1
ATOM 1307 C CA . SER A 1 178 ? 12.171 1.891 -9.055 1.00 73.94 178 SER A CA 1
ATOM 1308 C C . SER A 1 178 ? 13.613 1.470 -9.368 1.00 73.94 178 SER A C 1
ATOM 1310 O O . SER A 1 178 ? 13.844 0.485 -10.066 1.00 73.94 178 SER A O 1
ATOM 1312 N N . GLY A 1 179 ? 14.600 2.266 -8.937 1.00 77.88 179 GLY A N 1
ATOM 1313 C CA . GLY A 1 179 ? 16.037 1.994 -9.127 1.00 77.88 179 GLY A CA 1
ATOM 1314 C C . GLY A 1 179 ? 16.602 2.354 -10.510 1.00 77.88 179 GLY A C 1
ATOM 1315 O O . GLY A 1 179 ? 17.802 2.575 -10.650 1.00 77.88 179 GLY A O 1
ATOM 1316 N N . ALA A 1 180 ? 15.746 2.512 -11.515 1.00 84.94 180 ALA A N 1
ATOM 1317 C CA . ALA A 1 180 ? 16.072 3.057 -12.829 1.00 84.94 180 ALA A CA 1
ATOM 1318 C C . ALA A 1 180 ? 14.909 3.919 -13.335 1.00 84.94 180 ALA A C 1
ATOM 1320 O O . ALA A 1 180 ? 13.843 3.968 -12.718 1.00 84.94 180 ALA A O 1
ATOM 1321 N N . GLY A 1 181 ? 15.133 4.648 -14.423 1.00 87.19 181 GLY A N 1
ATOM 1322 C CA . GLY A 1 181 ? 14.131 5.535 -14.994 1.00 87.19 181 GLY A CA 1
ATOM 1323 C C . GLY A 1 181 ? 14.353 5.801 -16.474 1.00 87.19 181 GLY A C 1
ATOM 1324 O O . GLY A 1 181 ? 15.437 5.583 -17.020 1.00 87.19 181 GLY A O 1
ATOM 1325 N N . PHE A 1 182 ? 13.332 6.357 -17.109 1.00 87.44 182 PHE A N 1
ATOM 1326 C CA . PHE A 1 182 ? 13.403 6.842 -18.476 1.00 87.44 182 PHE A CA 1
ATOM 1327 C C . PHE A 1 182 ? 13.480 8.371 -18.494 1.00 87.44 182 PHE A C 1
ATOM 1329 O O . PHE A 1 182 ? 12.586 9.054 -17.993 1.00 87.44 182 PHE A O 1
ATOM 1336 N N . LYS A 1 183 ? 14.558 8.923 -19.068 1.00 86.50 183 LYS A N 1
ATOM 1337 C CA . LYS A 1 183 ? 14.762 10.369 -19.203 1.00 86.50 183 LYS A CA 1
ATOM 1338 C C . LYS A 1 183 ? 14.777 10.768 -20.684 1.00 86.50 183 LYS A C 1
ATOM 1340 O O . LYS A 1 183 ? 15.781 10.564 -21.375 1.00 86.50 183 LYS A O 1
ATOM 1345 N N . PRO A 1 184 ? 13.702 11.384 -21.190 1.00 81.06 184 PRO A N 1
ATOM 1346 C CA . PRO A 1 184 ? 13.702 11.915 -22.544 1.00 81.06 184 PRO A CA 1
ATOM 1347 C C . PRO A 1 184 ? 14.532 13.202 -22.643 1.00 81.06 184 PRO A C 1
ATOM 1349 O O . PRO A 1 184 ? 14.468 14.054 -21.759 1.00 81.06 184 PRO A O 1
ATOM 1352 N N . THR A 1 185 ? 15.298 13.368 -23.728 1.00 76.94 185 THR A N 1
ATOM 1353 C CA . THR A 1 185 ? 16.052 14.614 -24.009 1.00 76.94 185 THR A CA 1
ATOM 1354 C C . THR A 1 185 ? 15.590 15.336 -25.279 1.00 76.94 185 THR A C 1
ATOM 1356 O O . THR A 1 185 ? 16.024 16.454 -25.550 1.00 76.94 185 THR A O 1
ATOM 1359 N N . ALA A 1 186 ? 14.678 14.724 -26.036 1.00 79.50 186 ALA A N 1
ATOM 1360 C CA . ALA A 1 186 ? 13.977 15.307 -27.177 1.00 79.50 186 ALA A CA 1
ATOM 1361 C C . ALA A 1 186 ? 12.596 14.636 -27.328 1.00 79.50 186 ALA A C 1
ATOM 1363 O O . ALA A 1 186 ? 12.180 13.894 -26.441 1.00 79.50 186 ALA A O 1
ATOM 1364 N N . SER A 1 187 ? 11.867 14.908 -28.418 1.00 83.12 187 SER A N 1
ATOM 1365 C CA . SER A 1 187 ? 10.581 14.260 -28.716 1.00 83.12 187 SER A CA 1
ATOM 1366 C C . SER A 1 187 ? 10.715 12.739 -28.769 1.00 83.12 187 SER A C 1
ATOM 1368 O O . SER A 1 187 ? 11.588 12.226 -29.468 1.00 83.12 187 SER A O 1
ATOM 1370 N N . TRP A 1 188 ? 9.816 12.039 -28.076 1.00 84.56 188 TRP A N 1
ATOM 1371 C CA . TRP A 1 188 ? 9.823 10.588 -27.917 1.00 84.56 188 TRP A CA 1
ATOM 1372 C C . TRP A 1 188 ? 8.398 10.041 -27.803 1.00 84.56 188 TRP A C 1
ATOM 1374 O O . TRP A 1 188 ? 7.476 10.780 -27.455 1.00 84.56 188 TRP A O 1
ATOM 1384 N N . TYR A 1 189 ? 8.224 8.749 -28.069 1.00 86.00 189 TYR A N 1
ATOM 1385 C CA . TYR A 1 189 ? 7.000 8.014 -27.756 1.00 86.00 189 TYR A CA 1
ATOM 1386 C C . TYR A 1 189 ? 7.292 6.524 -27.579 1.00 86.00 189 TYR A C 1
ATOM 1388 O O . TYR A 1 189 ? 8.234 6.009 -28.179 1.00 86.00 189 TYR A O 1
ATOM 1396 N N . PHE A 1 190 ? 6.454 5.835 -26.803 1.00 87.19 190 PHE A N 1
ATOM 1397 C CA . PHE A 1 190 ? 6.337 4.380 -26.856 1.00 87.19 190 PHE A CA 1
ATOM 1398 C C . PHE A 1 190 ? 5.073 3.999 -27.614 1.00 87.19 190 PHE A C 1
ATOM 1400 O O . PHE A 1 190 ? 4.029 4.625 -27.437 1.00 87.19 190 PHE A O 1
ATOM 1407 N N . GLU A 1 191 ? 5.160 2.964 -28.444 1.00 86.94 191 GLU A N 1
ATOM 1408 C CA . GLU A 1 191 ? 4.012 2.457 -29.192 1.00 86.94 191 GLU A CA 1
ATOM 1409 C C . GLU A 1 191 ? 3.750 0.969 -28.947 1.00 86.94 191 GLU A C 1
ATOM 1411 O O . GLU A 1 191 ? 4.656 0.149 -28.724 1.00 86.94 191 GLU A O 1
ATOM 1416 N N . ARG A 1 192 ? 2.465 0.628 -29.039 1.00 85.12 192 ARG A N 1
ATOM 1417 C CA . ARG A 1 192 ? 1.960 -0.737 -29.091 1.00 85.12 192 ARG A CA 1
ATOM 1418 C C . ARG A 1 192 ? 0.855 -0.821 -30.138 1.00 85.12 192 ARG A C 1
ATOM 1420 O O . ARG A 1 192 ? 0.054 0.097 -30.275 1.00 85.12 192 ARG A O 1
ATOM 1427 N N . ALA A 1 193 ? 0.802 -1.945 -30.850 1.00 79.62 193 ALA A N 1
ATOM 1428 C CA . ALA A 1 193 ? -0.148 -2.163 -31.938 1.00 79.62 193 ALA A CA 1
ATOM 1429 C C . ALA A 1 193 ? -1.621 -2.196 -31.484 1.00 79.62 193 ALA A C 1
ATOM 1431 O O . ALA A 1 193 ? -2.495 -1.722 -32.203 1.00 79.62 193 ALA A O 1
ATOM 1432 N N . SER A 1 194 ? -1.913 -2.780 -30.318 1.00 78.94 194 SER A N 1
ATOM 1433 C CA . SER A 1 194 ? -3.262 -2.822 -29.749 1.00 78.94 194 SER A CA 1
ATOM 1434 C C . SER A 1 194 ? -3.227 -3.245 -28.283 1.00 78.94 194 SER A C 1
ATOM 1436 O O . SER A 1 194 ? -2.386 -4.053 -27.881 1.00 78.94 194 SER A O 1
ATOM 1438 N N . PHE A 1 195 ? -4.183 -2.744 -27.510 1.00 77.62 195 PHE A N 1
ATOM 1439 C CA . PHE A 1 195 ? -4.495 -3.216 -26.164 1.00 77.62 195 PHE A CA 1
ATOM 1440 C C . PHE A 1 195 ? -5.715 -4.175 -26.150 1.00 77.62 195 PHE A C 1
ATOM 1442 O O . PHE A 1 195 ? -6.141 -4.609 -25.092 1.00 77.62 195 PHE A O 1
ATOM 1449 N N . GLY A 1 196 ? -6.244 -4.552 -27.328 1.00 70.50 196 GLY A N 1
ATOM 1450 C CA . GLY A 1 196 ? -7.393 -5.453 -27.497 1.00 70.50 196 GLY A CA 1
ATOM 1451 C C . GLY A 1 196 ? -8.757 -4.793 -27.229 1.00 70.50 196 GLY A C 1
ATOM 1452 O O . GLY A 1 196 ? -8.921 -4.103 -26.238 1.00 70.50 196 GLY A O 1
ATOM 1453 N N . GLY A 1 197 ? -9.759 -5.025 -28.092 1.00 69.81 197 GLY A N 1
ATOM 1454 C CA . GLY A 1 197 ? -11.166 -4.631 -27.865 1.00 69.81 197 GLY A CA 1
ATOM 1455 C C . GLY A 1 197 ? -11.453 -3.139 -27.589 1.00 69.81 197 GLY A C 1
ATOM 1456 O O . GLY A 1 197 ? -10.585 -2.282 -27.672 1.00 69.81 197 GLY A O 1
ATOM 1457 N N . ASP A 1 198 ? -12.713 -2.825 -27.272 1.00 61.72 198 ASP A N 1
ATOM 1458 C CA . ASP A 1 198 ? -13.286 -1.478 -27.042 1.00 61.72 198 ASP A CA 1
ATOM 1459 C C . ASP A 1 198 ? -12.904 -0.858 -25.668 1.00 61.72 198 ASP A C 1
ATOM 1461 O O . ASP A 1 198 ? -13.670 -0.111 -25.058 1.00 61.72 198 ASP A O 1
ATOM 1465 N N . ILE A 1 199 ? -11.716 -1.165 -25.148 1.00 61.19 199 ILE A N 1
ATOM 1466 C CA . ILE A 1 199 ? -11.184 -0.725 -23.836 1.00 61.19 199 ILE A CA 1
ATOM 1467 C C . ILE A 1 199 ? -11.000 0.794 -23.686 1.00 61.19 199 ILE A C 1
ATOM 1469 O O . ILE A 1 199 ? -10.662 1.275 -22.611 1.00 61.19 199 ILE A O 1
ATOM 1473 N N . LEU A 1 200 ? -11.237 1.571 -24.747 1.00 58.03 200 LEU A N 1
ATOM 1474 C CA . LEU A 1 200 ? -11.123 3.030 -24.726 1.00 58.03 200 LEU A CA 1
ATOM 1475 C C . LEU A 1 200 ? -12.453 3.754 -24.465 1.00 58.03 200 LEU A C 1
ATOM 1477 O O . LEU A 1 200 ? -12.474 4.983 -24.495 1.00 58.03 200 LEU A O 1
ATOM 1481 N N . LYS A 1 201 ? -13.564 3.045 -24.201 1.00 64.94 201 LYS A N 1
ATOM 1482 C CA . LYS A 1 201 ? -14.853 3.707 -23.910 1.00 64.94 201 LYS A CA 1
ATOM 1483 C C . LYS A 1 201 ? -14.832 4.512 -22.611 1.00 64.94 201 LYS A C 1
ATOM 1485 O O . LYS A 1 201 ? -15.504 5.538 -22.527 1.00 64.94 201 LYS A O 1
ATOM 1490 N N . THR A 1 202 ? -14.063 4.081 -21.614 1.00 70.00 202 THR A N 1
ATOM 1491 C CA . THR A 1 202 ? -13.795 4.840 -20.384 1.00 70.00 202 THR A CA 1
ATOM 1492 C C . THR A 1 202 ? -12.480 4.336 -19.799 1.00 70.00 202 THR A C 1
ATOM 1494 O O . THR A 1 202 ? -12.360 3.147 -19.527 1.00 70.00 202 THR A O 1
ATOM 1497 N N . TRP A 1 203 ? -11.489 5.212 -19.648 1.00 73.81 203 TRP A N 1
ATOM 1498 C CA . TRP A 1 203 ? -10.186 4.863 -19.084 1.00 73.81 203 TRP A CA 1
ATOM 1499 C C . TRP A 1 203 ? -9.646 6.003 -18.227 1.00 73.81 203 TRP A C 1
ATOM 1501 O O . TRP A 1 203 ? -9.945 7.173 -18.472 1.00 73.81 203 TRP A O 1
ATOM 1511 N N . THR A 1 204 ? -8.820 5.635 -17.255 1.00 78.75 204 THR A N 1
ATOM 1512 C CA . THR A 1 204 ? -8.046 6.548 -16.413 1.00 78.75 204 THR A CA 1
ATOM 1513 C C . THR A 1 204 ? -6.571 6.255 -16.653 1.00 78.75 204 THR A C 1
ATOM 1515 O O . THR A 1 204 ? -6.184 5.092 -16.742 1.00 78.75 204 THR A O 1
ATOM 1518 N N . VAL A 1 205 ? -5.751 7.297 -16.791 1.00 82.31 205 VAL A N 1
ATOM 1519 C CA . VAL A 1 205 ? -4.288 7.163 -16.804 1.00 82.31 205 VAL A CA 1
ATOM 1520 C C . VAL A 1 205 ? -3.728 7.967 -15.653 1.00 82.31 205 VAL A C 1
ATOM 1522 O O . VAL A 1 205 ? -4.008 9.158 -15.527 1.00 82.31 205 VAL A O 1
ATOM 1525 N N . THR A 1 206 ? -2.874 7.303 -14.889 1.00 82.25 206 THR A N 1
ATOM 1526 C CA . THR A 1 206 ? -2.037 7.904 -13.859 1.00 82.25 206 THR A CA 1
ATOM 1527 C C . THR A 1 206 ? -0.588 7.794 -14.314 1.00 82.25 206 THR A C 1
ATOM 1529 O O . THR A 1 206 ? -0.180 6.782 -14.887 1.00 82.25 206 THR A O 1
ATOM 1532 N N . LEU A 1 207 ? 0.188 8.856 -14.113 1.00 83.62 207 LEU A N 1
ATOM 1533 C CA . LEU A 1 207 ? 1.587 8.916 -14.519 1.00 83.62 207 LEU A CA 1
ATOM 1534 C C . LEU A 1 207 ? 2.416 9.625 -13.454 1.00 83.62 207 LEU A C 1
ATOM 1536 O O . LEU A 1 207 ? 2.004 10.650 -12.921 1.00 83.62 207 LEU A O 1
ATOM 1540 N N . TRP A 1 208 ? 3.602 9.083 -13.195 1.00 78.62 208 TRP A N 1
ATOM 1541 C CA . TRP A 1 208 ? 4.545 9.596 -12.209 1.00 78.62 208 TRP A CA 1
ATOM 1542 C C . TRP A 1 208 ? 5.826 10.016 -12.920 1.00 78.62 208 TRP A C 1
ATOM 1544 O O . TRP A 1 208 ? 6.417 9.240 -13.671 1.00 78.62 208 TRP A O 1
ATOM 1554 N N . PHE A 1 209 ? 6.277 11.248 -12.698 1.00 81.75 209 PHE A N 1
ATOM 1555 C CA . PHE A 1 209 ? 7.536 11.733 -13.256 1.00 81.75 209 PHE A CA 1
ATOM 1556 C C . PHE A 1 209 ? 8.265 12.627 -12.262 1.00 81.75 209 PHE A C 1
ATOM 1558 O O . PHE A 1 209 ? 7.670 13.395 -11.511 1.00 81.75 209 PHE A O 1
ATOM 1565 N N . LYS A 1 210 ? 9.595 12.567 -12.300 1.00 77.69 210 LYS A N 1
ATOM 1566 C CA . LYS A 1 210 ? 10.444 13.480 -11.542 1.00 77.69 210 LYS A CA 1
ATOM 1567 C C . LYS A 1 210 ? 10.729 14.730 -12.366 1.00 77.69 210 LYS A C 1
ATOM 1569 O O . LYS A 1 210 ? 11.232 14.643 -13.486 1.00 77.69 210 LYS A O 1
ATOM 1574 N N . ARG A 1 211 ? 10.497 15.9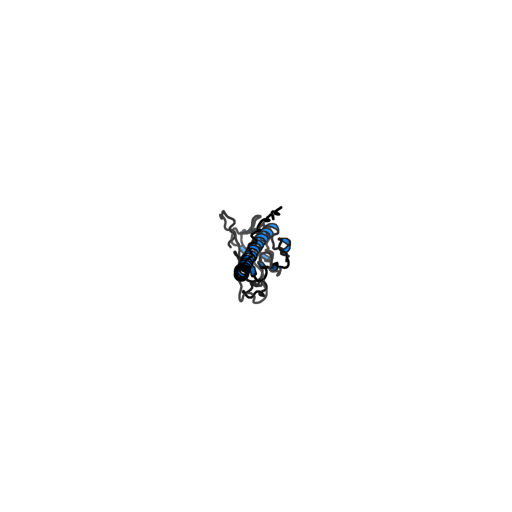06 -11.782 1.00 76.50 211 ARG A N 1
ATOM 1575 C CA . ARG A 1 211 ? 10.917 17.186 -12.367 1.00 76.50 211 ARG A CA 1
ATOM 1576 C C . ARG A 1 211 ? 12.405 17.446 -12.105 1.00 76.50 211 ARG A C 1
ATOM 1578 O O . ARG A 1 211 ? 12.880 17.302 -10.978 1.00 76.50 211 ARG A O 1
ATOM 1585 N N . GLU A 1 212 ? 13.145 17.884 -13.124 1.00 73.56 212 GLU A N 1
ATOM 1586 C CA . GLU A 1 212 ? 14.531 18.327 -12.933 1.00 73.56 212 GLU A CA 1
ATOM 1587 C C . GLU A 1 212 ? 14.594 19.578 -12.044 1.00 73.56 212 GLU A C 1
ATOM 1589 O O . GLU A 1 212 ? 13.851 20.538 -12.251 1.00 73.56 212 GLU A O 1
ATOM 1594 N N . GLY A 1 213 ? 15.478 19.559 -11.040 1.00 67.31 213 GLY A N 1
ATOM 1595 C CA . GLY A 1 213 ? 15.651 20.653 -10.077 1.00 67.31 213 GLY A CA 1
ATOM 1596 C C . GLY A 1 213 ? 14.797 20.565 -8.805 1.00 67.31 213 GLY A C 1
ATOM 1597 O O . GLY A 1 213 ? 14.937 21.428 -7.944 1.00 67.31 213 GLY A O 1
ATOM 1598 N N . ALA A 1 214 ? 13.952 19.538 -8.642 1.00 60.53 214 ALA A N 1
ATOM 1599 C CA . ALA A 1 214 ? 13.286 19.270 -7.365 1.00 60.53 214 ALA A CA 1
ATOM 1600 C C . ALA A 1 214 ? 14.315 18.801 -6.315 1.00 60.53 214 ALA A C 1
ATOM 1602 O O . ALA A 1 214 ? 15.033 17.821 -6.533 1.00 60.53 214 ALA A O 1
ATOM 1603 N N . THR A 1 215 ? 14.424 19.530 -5.202 1.00 55.03 215 THR A N 1
ATOM 1604 C CA . THR A 1 215 ? 15.398 19.280 -4.120 1.00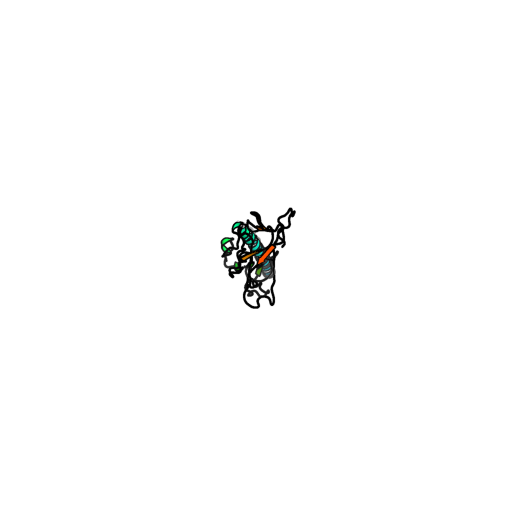 55.03 215 THR A CA 1
ATOM 1605 C C . THR A 1 215 ? 14.910 18.263 -3.091 1.00 55.03 215 THR A C 1
ATOM 1607 O O . THR A 1 215 ? 15.713 17.699 -2.353 1.00 55.03 215 THR A O 1
ATOM 1610 N N . THR A 1 216 ? 13.612 17.983 -3.074 1.00 53.25 216 THR A N 1
ATOM 1611 C CA . THR A 1 216 ? 12.985 16.867 -2.369 1.00 53.25 216 THR A CA 1
ATOM 1612 C C . THR A 1 216 ? 12.522 15.844 -3.402 1.00 53.25 216 THR A C 1
ATOM 1614 O O . THR A 1 216 ? 12.061 16.209 -4.486 1.00 53.25 216 THR A O 1
ATOM 1617 N N . ALA A 1 217 ? 12.664 14.552 -3.096 1.00 49.81 217 ALA A N 1
ATOM 1618 C CA . ALA A 1 217 ? 12.061 13.475 -3.878 1.00 49.81 217 ALA A CA 1
ATOM 1619 C C . ALA A 1 217 ? 10.537 13.490 -3.668 1.00 49.81 217 ALA A C 1
ATOM 1621 O O . ALA A 1 217 ? 9.980 12.597 -3.048 1.00 49.81 217 ALA A O 1
ATOM 1622 N N . GLN A 1 218 ? 9.876 14.560 -4.109 1.00 48.06 218 GLN A N 1
ATOM 1623 C CA . GLN A 1 218 ? 8.426 14.612 -4.187 1.00 48.06 218 GLN A CA 1
ATOM 1624 C C . GLN A 1 218 ? 8.041 13.985 -5.516 1.00 48.06 218 GLN A C 1
ATOM 1626 O O . GLN A 1 218 ? 8.092 14.618 -6.573 1.00 48.06 218 GLN A O 1
ATOM 1631 N N . TRP A 1 219 ? 7.758 12.693 -5.450 1.00 52.62 219 TRP A N 1
ATOM 1632 C CA . TRP A 1 219 ? 6.904 12.038 -6.423 1.00 52.62 219 TRP A CA 1
ATOM 1633 C C . TRP A 1 219 ? 5.507 12.641 -6.239 1.00 52.62 219 TRP A C 1
ATOM 1635 O O . TRP A 1 219 ? 5.121 12.946 -5.113 1.00 52.62 219 TRP A O 1
ATOM 1645 N N . SER A 1 220 ? 4.834 12.974 -7.337 1.00 46.25 220 SER A N 1
ATOM 1646 C CA . SER A 1 220 ? 3.548 13.672 -7.291 1.00 46.25 220 SER A CA 1
ATOM 1647 C C . SER A 1 220 ? 2.470 12.759 -6.715 1.00 46.25 220 SER A C 1
ATOM 1649 O O . SER A 1 220 ? 1.938 11.973 -7.487 1.00 46.25 220 SER A O 1
ATOM 1651 N N . GLU A 1 221 ? 2.207 12.866 -5.407 1.00 43.22 221 GLU A N 1
ATOM 1652 C CA . GLU A 1 221 ? 1.034 12.273 -4.734 1.00 43.22 221 GLU A CA 1
ATOM 1653 C C . GLU A 1 221 ? -0.246 12.397 -5.574 1.00 43.22 221 GLU A C 1
ATOM 1655 O O . GLU A 1 221 ? -0.468 13.490 -6.159 1.00 43.22 221 GLU A O 1
#